Protein AF-A0A270B5A8-F1 (afdb_monomer)

pLDDT: mean 77.0, std 19.88, range [35.88, 97.81]

Sequence (190 aa):
MSWAAAWTLLRRFWWIVPIGGLLAWALILRAELRGAEADLLAEQTAHGATVANYRAATATARILDAQNKQLTEQVQAAETRRISDAFDARIADARARAAAVSVRAEAAAADPGSRRGAAVPGLPDPARGVDGAACEAGFPSRDALGTGDALIATEQAIQLDELINWVAAQQRIWAATQQSPQQKEPNGDE

Solvent-accessible surface area (backbone atoms only — not comparable to full-atom values): 11345 Å² total; per-residue (Å²): 133,61,72,69,62,57,51,54,50,48,72,71,49,59,66,52,57,61,54,53,52,52,52,52,50,53,51,50,53,51,51,51,51,53,49,54,52,50,52,51,51,51,50,52,50,53,51,51,52,51,55,51,51,52,52,52,50,52,54,51,50,53,54,51,50,54,51,54,49,53,52,49,52,51,52,53,55,50,51,51,49,53,51,52,54,52,49,53,52,51,52,52,52,53,51,52,53,52,52,57,51,51,54,52,51,51,55,57,67,73,50,87,75,75,78,78,70,78,86,71,91,86,72,84,81,78,79,81,66,96,76,82,81,82,87,85,72,95,64,78,55,82,86,73,43,54,76,64,54,51,48,51,52,49,53,52,51,51,52,51,53,50,51,52,53,49,54,55,49,52,51,52,53,52,54,57,62,64,51,67,73,69,80,65,68,73,78,86,83,128

Secondary structure (DSSP, 8-state):
--HHHHHHHHHHHTTHHHHHHHHHHHHHHHHHHHHHHHHHHHHHHHHHHHHHHHHHHHHHHHHHHHHHHHHHHHHHHHHHHHHHHHHHHHHHHHHHHHHHHHHHHHHHHH-TT-------TT-------TT-----SSPPPTTTS-HHHHHHHHHHHHHHHHHHHHHHHHHHHHHHHHHTTTTT------

Structure (mmCIF, N/CA/C/O backbone):
data_AF-A0A270B5A8-F1
#
_entry.id   AF-A0A270B5A8-F1
#
loop_
_atom_site.group_PDB
_atom_site.id
_atom_site.type_symbol
_atom_site.label_atom_id
_atom_site.label_alt_id
_atom_site.label_comp_id
_atom_site.label_asym_id
_atom_site.label_entity_id
_atom_site.label_seq_id
_atom_site.pdbx_PDB_ins_code
_atom_site.Cartn_x
_atom_site.Cartn_y
_atom_site.Cartn_z
_atom_site.occupancy
_atom_site.B_iso_or_equiv
_atom_site.auth_seq_id
_atom_site.auth_comp_id
_atom_site.auth_asym_id
_atom_site.auth_atom_id
_atom_site.pdbx_PDB_model_num
ATOM 1 N N . MET A 1 1 ? 43.685 -13.115 -77.757 1.00 61.53 1 MET A N 1
ATOM 2 C CA . MET A 1 1 ? 44.140 -11.887 -77.065 1.00 61.53 1 MET A CA 1
ATOM 3 C C . MET A 1 1 ? 45.565 -12.123 -76.604 1.00 61.53 1 MET A C 1
ATOM 5 O O . MET A 1 1 ? 45.811 -13.149 -75.984 1.00 61.53 1 MET A O 1
ATOM 9 N N . SER A 1 2 ? 46.512 -11.264 -76.986 1.00 81.31 2 SER A N 1
ATOM 10 C CA . SER A 1 2 ? 47.919 -11.451 -76.622 1.00 81.31 2 SER A CA 1
ATOM 11 C C . SER A 1 2 ? 48.111 -11.220 -75.122 1.00 81.31 2 SER A C 1
ATOM 13 O O . SER A 1 2 ? 47.511 -10.319 -74.536 1.00 81.31 2 SER A O 1
ATOM 15 N N . TRP A 1 3 ? 48.970 -12.026 -74.502 1.00 77.31 3 TRP A N 1
ATOM 16 C CA . TRP A 1 3 ? 49.334 -11.936 -73.083 1.00 77.31 3 TRP A CA 1
ATOM 17 C C . TRP A 1 3 ? 49.750 -10.510 -72.662 1.00 77.31 3 TRP A C 1
ATOM 19 O O . TRP A 1 3 ? 49.462 -10.058 -71.556 1.00 77.31 3 TRP A O 1
ATOM 29 N N . ALA A 1 4 ? 50.350 -9.755 -73.588 1.00 80.81 4 ALA A N 1
ATOM 30 C CA . ALA A 1 4 ? 50.734 -8.360 -73.395 1.00 80.81 4 ALA A CA 1
ATOM 31 C C . ALA A 1 4 ? 49.541 -7.411 -73.150 1.00 80.81 4 ALA A C 1
ATOM 33 O O . ALA A 1 4 ? 49.660 -6.488 -72.348 1.00 80.81 4 ALA A O 1
ATOM 34 N N . ALA A 1 5 ? 48.389 -7.643 -73.791 1.00 79.69 5 ALA A N 1
ATOM 35 C CA . ALA A 1 5 ? 47.189 -6.821 -73.608 1.00 79.69 5 ALA A CA 1
ATOM 36 C C . ALA A 1 5 ? 46.486 -7.093 -72.263 1.00 79.69 5 ALA A C 1
ATOM 38 O O . ALA A 1 5 ? 45.924 -6.183 -71.658 1.00 79.69 5 ALA A O 1
ATOM 39 N N . ALA A 1 6 ? 46.551 -8.330 -71.760 1.00 78.50 6 ALA A N 1
ATOM 40 C CA . ALA A 1 6 ? 46.040 -8.669 -70.430 1.00 78.50 6 ALA A CA 1
ATOM 41 C C . ALA A 1 6 ? 46.888 -8.025 -69.317 1.00 78.50 6 ALA A C 1
ATOM 43 O O . ALA A 1 6 ? 46.353 -7.507 -68.338 1.00 78.50 6 ALA A O 1
ATOM 44 N N . TRP A 1 7 ? 48.211 -7.989 -69.497 1.00 83.81 7 TRP A N 1
ATOM 45 C CA . TRP A 1 7 ? 49.142 -7.402 -68.532 1.00 83.81 7 TRP A CA 1
ATOM 46 C C . TRP A 1 7 ? 49.001 -5.878 -68.395 1.00 83.81 7 TRP A C 1
ATOM 48 O O . TRP A 1 7 ? 49.033 -5.341 -67.285 1.00 83.81 7 TRP A O 1
ATOM 58 N N . THR A 1 8 ? 48.802 -5.161 -69.504 1.00 85.00 8 THR A N 1
ATOM 59 C CA . THR A 1 8 ? 48.595 -3.704 -69.477 1.00 85.00 8 THR A CA 1
ATOM 60 C C . THR A 1 8 ? 47.276 -3.324 -68.814 1.00 85.00 8 THR A C 1
ATOM 62 O O . THR A 1 8 ? 47.249 -2.367 -68.040 1.00 85.00 8 THR A O 1
ATOM 65 N N . LEU A 1 9 ? 46.206 -4.093 -69.039 1.00 81.31 9 LEU A N 1
ATOM 66 C CA . LEU A 1 9 ? 44.928 -3.911 -68.348 1.00 81.31 9 LEU A CA 1
ATOM 67 C C . LEU A 1 9 ? 45.051 -4.185 -66.843 1.00 81.31 9 LEU A C 1
ATOM 69 O O . LEU A 1 9 ? 44.602 -3.369 -66.039 1.00 81.31 9 LEU A O 1
ATOM 73 N N . LEU A 1 10 ? 45.736 -5.262 -66.450 1.00 83.19 10 LEU A N 1
ATOM 74 C CA . LEU A 1 10 ? 45.962 -5.587 -65.039 1.00 83.19 10 LEU A CA 1
ATOM 75 C C . LEU A 1 10 ? 46.724 -4.465 -64.313 1.00 83.19 10 LEU A C 1
ATOM 77 O O . LEU A 1 10 ? 46.303 -4.002 -63.255 1.00 83.19 10 LEU A O 1
ATOM 81 N N . ARG A 1 11 ? 47.796 -3.942 -64.921 1.00 85.56 11 ARG A N 1
ATOM 82 C CA . ARG A 1 11 ? 48.574 -2.823 -64.365 1.00 85.56 11 ARG A CA 1
ATOM 83 C C . ARG A 1 11 ? 47.821 -1.488 -64.404 1.00 85.56 11 ARG A C 1
ATOM 85 O O . ARG A 1 11 ? 48.111 -0.602 -63.608 1.00 85.56 11 ARG A O 1
ATOM 92 N N . ARG A 1 12 ? 46.860 -1.311 -65.314 1.00 86.25 12 ARG A N 1
ATOM 93 C CA . ARG A 1 12 ? 46.023 -0.101 -65.391 1.00 86.25 12 ARG A CA 1
ATOM 94 C C . ARG A 1 12 ? 44.945 -0.073 -64.308 1.00 86.25 12 ARG A C 1
ATOM 96 O O . ARG A 1 12 ? 44.593 1.019 -63.871 1.00 86.25 12 ARG A O 1
ATOM 103 N N . PHE A 1 13 ? 44.458 -1.236 -63.872 1.00 87.75 13 PHE A N 1
ATOM 104 C CA . PHE A 1 13 ? 43.319 -1.364 -62.954 1.00 87.75 13 PHE A CA 1
ATOM 105 C C . PHE A 1 13 ? 43.653 -1.950 -61.576 1.00 87.75 13 PHE A C 1
ATOM 107 O O . PHE A 1 13 ? 42.753 -2.112 -60.759 1.00 87.75 13 PHE A O 1
ATOM 114 N N . TRP A 1 14 ? 44.927 -2.205 -61.263 1.00 87.94 14 TRP A N 1
ATOM 115 C CA . TRP A 1 14 ? 45.334 -2.733 -59.951 1.00 87.94 14 TRP A CA 1
ATOM 116 C C . TRP A 1 14 ? 44.864 -1.879 -58.752 1.00 87.94 14 TRP A C 1
ATOM 118 O O . TRP A 1 14 ? 44.631 -2.414 -57.673 1.00 87.94 14 TRP A O 1
ATOM 128 N N . TRP A 1 15 ? 44.657 -0.570 -58.948 1.00 89.88 15 TRP A N 1
ATOM 129 C CA . TRP A 1 15 ? 44.155 0.369 -57.935 1.00 89.88 15 TRP A CA 1
ATOM 130 C C . TRP A 1 15 ? 42.660 0.203 -57.607 1.00 89.88 15 TRP A C 1
ATOM 132 O O . TRP A 1 15 ? 42.211 0.701 -56.578 1.00 89.88 15 TRP A O 1
ATOM 142 N N . ILE A 1 16 ? 41.879 -0.506 -58.432 1.00 91.69 16 ILE A N 1
ATOM 143 C CA . ILE A 1 16 ? 40.455 -0.761 -58.155 1.00 91.69 16 ILE A CA 1
ATOM 144 C C . ILE A 1 16 ? 40.295 -1.643 -56.915 1.00 91.69 16 ILE A C 1
ATOM 146 O O . ILE A 1 16 ? 39.371 -1.438 -56.136 1.00 91.69 16 ILE A O 1
ATOM 150 N N . VAL A 1 17 ? 41.211 -2.591 -56.701 1.00 90.19 17 VAL A N 1
ATOM 151 C CA . VAL A 1 17 ? 41.160 -3.525 -55.568 1.00 90.19 17 VAL A CA 1
ATOM 152 C C . VAL A 1 17 ? 41.203 -2.799 -54.213 1.00 90.19 17 VAL A C 1
ATOM 154 O O . VAL A 1 17 ? 40.275 -2.996 -53.427 1.00 90.19 17 VAL A O 1
ATOM 157 N N . PRO A 1 18 ? 42.188 -1.923 -53.916 1.00 93.50 18 PRO A N 1
ATOM 158 C CA . PRO A 1 18 ? 42.204 -1.206 -52.641 1.00 93.50 18 PRO A CA 1
ATOM 159 C C . PRO A 1 18 ? 41.030 -0.229 -52.491 1.00 93.50 18 PRO A C 1
ATOM 161 O O . PRO A 1 18 ? 40.482 -0.118 -51.398 1.00 93.50 18 PRO A O 1
ATOM 164 N N . ILE A 1 19 ? 40.585 0.435 -53.567 1.00 93.88 19 ILE A N 1
ATOM 165 C CA . ILE A 1 19 ? 39.426 1.342 -53.492 1.00 93.88 19 ILE A CA 1
ATOM 166 C C . ILE A 1 19 ? 38.130 0.570 -53.220 1.00 93.88 19 ILE A C 1
ATOM 168 O O . ILE A 1 19 ? 37.341 0.979 -52.370 1.00 93.88 19 ILE A O 1
ATOM 172 N N . GLY A 1 20 ? 37.922 -0.565 -53.889 1.00 95.19 20 GLY A N 1
ATOM 173 C CA . GLY A 1 20 ? 36.786 -1.447 -53.632 1.00 95.19 20 GLY A CA 1
ATOM 174 C C . GLY A 1 20 ? 36.782 -1.972 -52.196 1.00 95.19 20 GLY A C 1
ATOM 175 O O . GLY A 1 20 ? 35.741 -1.952 -51.545 1.00 95.19 20 GLY A O 1
ATOM 176 N N . GLY A 1 21 ? 37.953 -2.354 -51.673 1.00 95.56 21 GLY A N 1
ATOM 177 C CA . GLY A 1 21 ? 38.117 -2.761 -50.277 1.00 95.56 21 GLY A CA 1
ATOM 178 C C . GLY A 1 21 ? 37.747 -1.656 -49.282 1.00 95.56 21 GLY A C 1
ATOM 179 O O . GLY A 1 21 ? 36.997 -1.911 -48.343 1.00 95.56 21 GLY A O 1
ATOM 180 N N . LEU A 1 22 ? 38.198 -0.418 -49.514 1.00 96.06 22 LEU A N 1
ATOM 181 C CA . LEU A 1 22 ? 37.855 0.730 -48.664 1.00 96.06 22 LEU A CA 1
ATOM 182 C C . LEU A 1 22 ? 36.360 1.063 -48.700 1.00 96.06 22 LEU A C 1
ATOM 184 O O . LEU A 1 22 ? 35.780 1.372 -47.662 1.00 96.06 22 LEU A O 1
ATOM 188 N N . LEU A 1 23 ? 35.721 0.982 -49.870 1.00 96.69 23 LEU A N 1
ATOM 189 C CA . LEU A 1 23 ? 34.279 1.201 -49.988 1.00 96.69 23 LEU A CA 1
ATOM 190 C C . LEU A 1 23 ? 33.481 0.112 -49.268 1.00 96.69 23 LEU A C 1
ATOM 192 O O . LEU A 1 23 ? 32.547 0.432 -48.536 1.00 96.69 23 LEU A O 1
ATOM 196 N N . ALA A 1 24 ? 33.865 -1.157 -49.429 1.00 96.19 24 ALA A N 1
ATOM 197 C CA . ALA A 1 24 ? 33.243 -2.264 -48.709 1.00 96.19 24 ALA A CA 1
ATOM 198 C C . ALA A 1 24 ? 33.395 -2.090 -47.190 1.00 96.19 24 ALA A C 1
ATOM 200 O O . ALA A 1 24 ? 32.411 -2.187 -46.461 1.00 96.19 24 ALA A O 1
ATOM 201 N N . TRP A 1 25 ? 34.597 -1.737 -46.726 1.00 95.88 25 TRP A N 1
ATOM 202 C CA . TRP A 1 25 ? 34.858 -1.436 -45.319 1.00 95.88 25 TRP A CA 1
ATOM 203 C C . TRP A 1 25 ? 33.989 -0.284 -44.804 1.00 95.88 25 TRP A C 1
ATOM 205 O O . TRP A 1 25 ? 33.355 -0.403 -43.759 1.00 95.88 25 TRP A O 1
ATOM 215 N N . ALA A 1 26 ? 33.914 0.829 -45.538 1.00 95.81 26 ALA A N 1
ATOM 216 C CA . ALA A 1 26 ? 33.113 1.986 -45.143 1.00 95.81 26 ALA A CA 1
ATOM 217 C C . ALA A 1 26 ? 31.613 1.654 -45.046 1.00 95.81 26 ALA A C 1
ATOM 219 O O . ALA A 1 26 ? 30.918 2.181 -44.176 1.00 95.81 26 ALA A O 1
ATOM 220 N N . LEU A 1 27 ? 31.109 0.771 -45.914 1.00 95.62 27 LEU A N 1
ATOM 221 C CA . LEU A 1 27 ? 29.726 0.296 -45.855 1.00 95.62 27 LEU A CA 1
ATOM 222 C C . LEU A 1 27 ? 29.473 -0.600 -44.640 1.00 95.62 27 LEU A C 1
ATOM 224 O O . LEU A 1 27 ? 28.442 -0.426 -43.992 1.00 95.62 27 LEU A O 1
ATOM 228 N N . ILE A 1 28 ? 30.408 -1.497 -44.307 1.00 95.75 28 ILE A N 1
ATOM 229 C CA . ILE A 1 28 ? 30.336 -2.331 -43.096 1.00 95.75 28 ILE A CA 1
ATOM 230 C C . ILE A 1 28 ? 30.297 -1.435 -41.855 1.00 95.75 28 ILE A C 1
ATOM 232 O O . ILE A 1 28 ? 29.357 -1.522 -41.071 1.00 95.75 28 ILE A O 1
ATOM 236 N N . LEU A 1 29 ? 31.229 -0.484 -41.744 1.00 95.12 29 LEU A N 1
ATOM 237 C CA . LEU A 1 29 ? 31.303 0.427 -40.600 1.00 95.12 29 LEU A CA 1
ATOM 238 C C . LEU A 1 29 ? 30.025 1.268 -40.446 1.00 95.12 29 LEU A C 1
ATOM 240 O O . LEU A 1 29 ? 29.543 1.513 -39.344 1.00 95.12 29 LEU A O 1
ATOM 244 N N . ARG A 1 30 ? 29.436 1.703 -41.566 1.00 95.06 30 ARG A N 1
ATOM 245 C CA . ARG A 1 30 ? 28.170 2.445 -41.560 1.00 95.06 30 ARG A CA 1
ATOM 246 C C . ARG A 1 30 ? 26.984 1.572 -41.145 1.00 95.06 30 ARG A C 1
ATOM 248 O O . ARG A 1 30 ? 26.052 2.091 -40.534 1.00 95.06 30 ARG A O 1
ATOM 255 N N . ALA A 1 31 ? 26.986 0.291 -41.504 1.00 93.88 31 ALA A N 1
ATOM 256 C CA . ALA A 1 31 ? 25.963 -0.651 -41.067 1.00 93.88 31 ALA A CA 1
ATOM 257 C C . ALA A 1 31 ? 26.071 -0.920 -39.559 1.00 93.88 31 ALA A C 1
ATOM 259 O O . ALA A 1 31 ? 25.056 -0.862 -38.871 1.00 93.88 31 ALA A O 1
ATOM 260 N N . GLU A 1 32 ? 27.288 -1.108 -39.044 1.00 95.75 32 GLU A N 1
ATOM 261 C CA . GLU A 1 32 ? 27.555 -1.280 -37.610 1.00 95.75 32 GLU A CA 1
ATOM 262 C C . GLU A 1 32 ? 27.131 -0.052 -36.797 1.00 95.75 32 GLU A C 1
ATOM 264 O O . GLU A 1 32 ? 26.422 -0.192 -35.803 1.00 95.75 32 GLU A O 1
ATOM 269 N N . LEU A 1 33 ? 27.474 1.159 -37.256 1.00 95.38 33 LEU A N 1
ATOM 270 C CA . LEU A 1 33 ? 27.054 2.402 -36.599 1.00 95.38 33 LEU A CA 1
ATOM 271 C C . LEU A 1 33 ? 25.529 2.549 -36.551 1.00 95.38 33 LEU A C 1
ATOM 273 O O . LEU A 1 33 ? 24.981 2.898 -35.512 1.00 95.38 33 LEU A O 1
ATOM 277 N N . ARG A 1 34 ? 24.831 2.237 -37.651 1.00 94.12 34 ARG A N 1
ATOM 278 C CA . ARG A 1 34 ? 23.359 2.259 -37.679 1.00 94.12 34 ARG A CA 1
ATOM 279 C C . ARG A 1 34 ? 22.743 1.221 -36.745 1.00 94.12 34 ARG A C 1
ATOM 281 O O . ARG A 1 34 ? 21.704 1.504 -36.159 1.00 94.12 34 ARG A O 1
ATOM 288 N N . GLY A 1 35 ? 23.360 0.044 -36.626 1.00 95.12 35 GLY A N 1
ATOM 289 C CA . GLY A 1 35 ? 22.951 -0.978 -35.663 1.00 95.12 35 GLY A CA 1
ATOM 290 C C . GLY A 1 35 ? 23.071 -0.465 -34.230 1.00 95.12 35 GLY A C 1
ATOM 291 O O . GLY A 1 35 ? 22.089 -0.464 -33.499 1.00 95.12 35 GLY A O 1
ATOM 292 N N . ALA A 1 36 ? 24.230 0.095 -33.877 1.00 95.12 36 ALA A N 1
ATOM 293 C CA . ALA A 1 36 ? 24.470 0.653 -32.548 1.00 95.12 36 ALA A CA 1
ATOM 294 C C . ALA A 1 36 ? 23.528 1.824 -32.202 1.00 95.12 36 ALA A C 1
ATOM 296 O O . ALA A 1 36 ? 23.049 1.921 -31.074 1.00 95.12 36 ALA A O 1
ATOM 297 N N . GLU A 1 37 ? 23.234 2.709 -33.161 1.00 96.69 37 GLU A N 1
ATOM 298 C CA . GLU A 1 37 ? 22.256 3.791 -32.978 1.00 96.69 37 GLU A CA 1
ATOM 299 C C . GLU A 1 37 ? 20.838 3.248 -32.756 1.00 96.69 37 GLU A C 1
ATOM 301 O O . GLU A 1 37 ? 20.122 3.741 -31.882 1.00 96.69 37 GLU A O 1
ATOM 306 N N . ALA A 1 38 ? 20.434 2.228 -33.519 1.00 96.19 38 ALA A N 1
ATOM 307 C CA . ALA 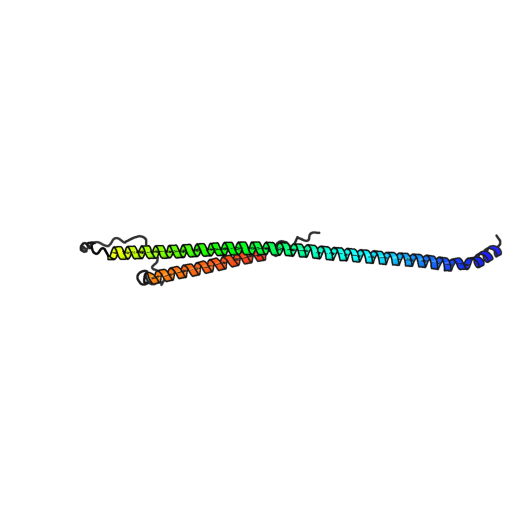A 1 38 ? 19.131 1.591 -33.364 1.00 96.19 38 ALA A CA 1
ATOM 308 C C . ALA A 1 38 ? 18.993 0.904 -31.997 1.00 96.19 38 ALA A C 1
ATOM 310 O O . ALA A 1 38 ? 17.975 1.092 -31.332 1.00 96.19 38 ALA A O 1
ATOM 311 N N . ASP A 1 39 ? 20.027 0.187 -31.551 1.00 95.88 39 ASP A N 1
ATOM 312 C CA . ASP A 1 39 ? 20.056 -0.479 -30.246 1.00 95.88 39 ASP A CA 1
ATOM 313 C C . ASP A 1 39 ? 19.986 0.535 -29.096 1.00 95.88 39 ASP A C 1
ATOM 315 O O . ASP A 1 39 ? 19.231 0.356 -28.141 1.00 95.88 39 ASP A O 1
ATOM 319 N N . LEU A 1 40 ? 20.709 1.654 -29.209 1.00 96.69 40 LEU A N 1
ATOM 320 C CA . LEU A 1 40 ? 20.683 2.718 -28.206 1.00 96.69 40 LEU A CA 1
ATOM 321 C C . LEU A 1 40 ? 19.308 3.394 -28.116 1.00 96.69 40 LEU A C 1
ATOM 323 O O . LEU A 1 40 ? 18.839 3.685 -27.015 1.00 96.69 40 LEU A O 1
ATOM 327 N N . LEU A 1 41 ? 18.638 3.626 -29.248 1.00 97.19 41 LEU A N 1
ATOM 328 C CA . LEU A 1 41 ? 17.268 4.145 -29.252 1.00 97.19 41 LEU A CA 1
ATOM 329 C C . LEU A 1 41 ? 16.280 3.128 -28.671 1.00 97.19 41 LEU A C 1
ATOM 331 O O . LEU A 1 41 ? 15.418 3.509 -27.878 1.00 97.19 41 LEU A O 1
ATOM 335 N N . ALA A 1 42 ? 16.418 1.846 -29.015 1.00 96.75 42 ALA A N 1
ATOM 336 C CA . ALA A 1 42 ? 15.590 0.782 -28.456 1.00 96.75 42 ALA A CA 1
ATOM 337 C C . ALA A 1 42 ? 15.723 0.732 -26.925 1.00 96.75 42 ALA A C 1
ATOM 339 O O . ALA A 1 42 ? 14.712 0.793 -26.225 1.00 96.75 42 ALA A O 1
ATOM 340 N N . GLU A 1 43 ? 16.948 0.762 -26.400 1.00 96.00 43 GLU A N 1
ATOM 341 C CA . GLU A 1 43 ? 17.208 0.773 -24.959 1.00 96.00 43 GLU A CA 1
ATOM 342 C C . GLU A 1 43 ? 16.625 2.022 -24.278 1.00 96.00 43 GLU A C 1
ATOM 344 O O . GLU A 1 43 ? 15.946 1.924 -23.255 1.00 96.00 43 GLU A O 1
ATOM 349 N N . GLN A 1 44 ? 16.804 3.211 -24.864 1.00 97.50 44 GLN A N 1
ATOM 350 C CA . GLN A 1 44 ? 16.231 4.446 -24.315 1.00 97.50 44 GLN A CA 1
ATOM 351 C C . GLN A 1 44 ? 14.701 4.409 -24.270 1.00 97.50 44 GLN A C 1
ATOM 353 O O . GLN A 1 44 ? 14.099 4.856 -23.289 1.00 97.50 44 GLN A O 1
ATOM 358 N N . THR A 1 45 ? 14.058 3.866 -25.307 1.00 97.00 45 THR A N 1
ATOM 359 C CA . THR A 1 45 ? 12.595 3.726 -25.334 1.00 97.00 45 THR A CA 1
ATOM 360 C C . THR A 1 45 ? 12.102 2.701 -24.315 1.00 97.00 45 THR A C 1
ATOM 362 O O . THR A 1 45 ? 11.144 2.988 -23.593 1.00 97.00 45 THR A O 1
ATOM 365 N N . ALA A 1 46 ? 12.783 1.559 -24.177 1.00 96.00 46 ALA A N 1
ATOM 366 C CA . ALA A 1 46 ? 12.472 0.543 -23.174 1.00 96.00 46 ALA A CA 1
ATOM 367 C C . ALA A 1 46 ? 12.641 1.087 -21.746 1.00 96.00 46 ALA A C 1
ATOM 369 O O . ALA A 1 46 ? 11.767 0.902 -20.889 1.00 96.00 46 ALA A O 1
ATOM 370 N N . HIS A 1 47 ? 13.715 1.839 -21.496 1.00 96.31 47 HIS A N 1
ATOM 371 C CA . HIS A 1 47 ? 13.948 2.490 -20.212 1.00 96.31 47 HIS A CA 1
ATOM 372 C C . HIS A 1 47 ? 12.875 3.546 -19.914 1.00 96.31 47 HIS A C 1
ATOM 374 O O . HIS A 1 47 ? 12.310 3.575 -18.818 1.00 96.31 47 HIS A O 1
ATOM 380 N N . GLY A 1 48 ? 12.526 4.374 -20.904 1.00 97.19 48 GLY A N 1
ATOM 381 C CA . GLY A 1 48 ? 11.452 5.361 -20.791 1.00 97.19 48 GLY A CA 1
ATOM 382 C C . GLY A 1 48 ? 10.100 4.725 -20.454 1.00 97.19 48 GLY A C 1
ATOM 383 O O . GLY A 1 48 ? 9.413 5.191 -19.541 1.00 97.19 48 GLY A O 1
ATOM 384 N N . ALA A 1 49 ? 9.750 3.626 -21.126 1.00 96.94 49 ALA A N 1
ATOM 385 C CA . ALA A 1 49 ? 8.538 2.858 -20.847 1.00 96.94 49 ALA A CA 1
ATOM 386 C C . ALA A 1 49 ? 8.549 2.271 -19.427 1.00 96.94 49 ALA A C 1
ATOM 388 O O . ALA A 1 49 ? 7.564 2.389 -18.700 1.00 96.94 49 ALA A O 1
ATOM 389 N N . THR A 1 50 ? 9.683 1.721 -18.990 1.00 96.06 50 THR A N 1
ATOM 390 C CA . THR A 1 50 ? 9.848 1.172 -17.635 1.00 96.06 50 THR A CA 1
ATOM 391 C C . THR A 1 50 ? 9.642 2.245 -16.566 1.00 96.06 50 THR A C 1
ATOM 393 O O . THR A 1 50 ? 8.878 2.047 -15.620 1.00 96.06 50 THR A O 1
ATOM 396 N N . VAL A 1 51 ? 10.256 3.421 -16.732 1.00 97.81 51 VAL A N 1
ATOM 397 C CA . VAL A 1 51 ? 10.088 4.548 -15.802 1.00 97.81 51 VAL A CA 1
ATOM 398 C C . VAL A 1 51 ? 8.640 5.043 -15.784 1.00 97.81 51 VAL A C 1
ATOM 400 O O . VAL A 1 51 ? 8.106 5.335 -14.711 1.00 97.81 51 VAL A O 1
ATOM 403 N N . ALA A 1 52 ? 7.985 5.132 -16.944 1.00 96.75 52 ALA A N 1
ATOM 404 C CA . ALA A 1 52 ? 6.582 5.530 -17.035 1.00 96.75 52 ALA A CA 1
ATOM 405 C C . ALA A 1 52 ? 5.661 4.531 -16.315 1.00 96.75 52 ALA A C 1
ATOM 407 O O . ALA A 1 52 ? 4.839 4.944 -15.494 1.00 96.75 52 ALA A O 1
ATOM 408 N N . ASN A 1 53 ? 5.862 3.232 -16.544 1.00 95.44 53 ASN A N 1
ATOM 409 C CA . ASN A 1 53 ? 5.116 2.160 -15.888 1.00 95.44 53 ASN A CA 1
ATOM 410 C C . ASN A 1 53 ? 5.315 2.186 -14.371 1.00 95.44 53 ASN A C 1
ATOM 412 O O . ASN A 1 53 ? 4.342 2.144 -13.621 1.00 95.44 53 ASN A O 1
ATOM 416 N N . TYR A 1 54 ? 6.556 2.348 -13.907 1.00 95.88 54 TYR A N 1
ATOM 417 C CA . TYR A 1 54 ? 6.856 2.462 -12.481 1.00 95.88 54 TYR A CA 1
ATOM 418 C C . TYR A 1 54 ? 6.152 3.667 -11.839 1.00 95.88 54 TYR A C 1
ATOM 420 O O . TYR A 1 54 ? 5.558 3.557 -10.762 1.00 95.88 54 TYR A O 1
ATOM 428 N N . ARG A 1 55 ? 6.163 4.827 -12.508 1.00 96.62 55 ARG A N 1
ATOM 429 C CA . ARG A 1 55 ? 5.467 6.033 -12.029 1.00 96.62 55 ARG A CA 1
ATOM 430 C C . ARG A 1 55 ? 3.954 5.831 -11.968 1.00 96.62 55 ARG A C 1
ATOM 432 O O . ARG A 1 55 ? 3.347 6.208 -10.967 1.00 96.62 55 ARG A O 1
ATOM 439 N N . ALA A 1 56 ? 3.361 5.221 -12.993 1.00 95.75 56 ALA A N 1
ATOM 440 C CA . ALA A 1 56 ? 1.933 4.915 -13.032 1.00 95.75 56 ALA A CA 1
ATOM 441 C C . ALA A 1 56 ? 1.530 3.918 -11.930 1.00 95.75 56 ALA A C 1
ATOM 443 O O . ALA A 1 56 ? 0.550 4.146 -11.215 1.00 95.75 56 ALA A O 1
ATOM 444 N N . ALA A 1 57 ? 2.325 2.864 -11.727 1.00 92.25 57 ALA A N 1
ATOM 445 C CA . ALA A 1 57 ? 2.121 1.889 -10.659 1.00 92.25 57 ALA A CA 1
ATOM 446 C C . ALA A 1 57 ? 2.213 2.546 -9.274 1.00 92.25 57 ALA A C 1
ATOM 448 O O . ALA A 1 57 ? 1.332 2.359 -8.437 1.00 92.25 57 ALA A O 1
ATOM 449 N N . THR A 1 58 ? 3.217 3.400 -9.056 1.00 94.69 58 THR A N 1
ATOM 450 C CA . THR A 1 58 ? 3.388 4.129 -7.789 1.00 94.69 58 THR A CA 1
ATOM 451 C C . THR A 1 58 ? 2.230 5.094 -7.526 1.00 94.69 58 THR A C 1
ATOM 453 O O . THR A 1 58 ? 1.745 5.188 -6.399 1.00 94.69 58 THR A O 1
ATOM 456 N N . ALA A 1 59 ? 1.762 5.818 -8.547 1.00 95.25 59 ALA A N 1
ATOM 457 C CA . ALA A 1 59 ? 0.615 6.715 -8.415 1.00 95.25 59 ALA A CA 1
ATOM 458 C C . ALA A 1 59 ? -0.661 5.943 -8.044 1.00 95.25 59 ALA A C 1
ATOM 460 O O . ALA A 1 59 ? -1.381 6.344 -7.131 1.00 95.25 59 ALA A O 1
ATOM 461 N N . THR A 1 60 ? -0.888 4.799 -8.692 1.00 93.50 60 THR A N 1
ATOM 462 C CA . THR A 1 60 ? -2.019 3.910 -8.396 1.00 93.50 60 THR A CA 1
ATOM 463 C C . THR A 1 60 ? -1.937 3.360 -6.973 1.00 93.50 60 THR A C 1
ATOM 465 O O . THR A 1 60 ? -2.921 3.416 -6.237 1.00 93.50 60 THR A O 1
ATOM 468 N N . ALA A 1 61 ? -0.756 2.905 -6.546 1.00 89.31 61 ALA A N 1
ATOM 469 C CA . ALA A 1 61 ? -0.531 2.412 -5.190 1.00 89.31 61 ALA A CA 1
ATOM 470 C C . ALA A 1 61 ? -0.835 3.482 -4.131 1.00 89.31 61 ALA A C 1
ATOM 472 O O . ALA A 1 61 ? -1.503 3.187 -3.147 1.00 89.31 61 ALA A O 1
ATOM 473 N N . ARG A 1 62 ? -0.433 4.741 -4.357 1.00 93.81 62 ARG A N 1
ATOM 474 C CA . ARG A 1 62 ? -0.742 5.856 -3.441 1.00 93.81 62 ARG A CA 1
ATOM 475 C C . ARG A 1 62 ? -2.238 6.143 -3.333 1.00 93.81 62 ARG A C 1
ATOM 477 O O . ARG A 1 62 ? -2.714 6.448 -2.245 1.00 93.81 62 ARG A O 1
ATOM 484 N N . ILE A 1 63 ? -2.973 6.066 -4.444 1.00 94.38 63 ILE A N 1
ATOM 485 C CA . ILE A 1 63 ? -4.431 6.262 -4.442 1.00 94.38 63 ILE A CA 1
ATOM 486 C C . ILE A 1 63 ? -5.108 5.150 -3.636 1.00 94.38 63 ILE A C 1
ATOM 488 O O . ILE A 1 63 ? -5.948 5.441 -2.786 1.00 94.38 63 ILE A O 1
ATOM 492 N N . LEU A 1 64 ? -4.718 3.895 -3.870 1.00 90.81 64 LEU A N 1
ATOM 493 C CA . LEU A 1 64 ? -5.256 2.745 -3.141 1.00 90.81 64 LEU A CA 1
ATOM 494 C C . LEU A 1 64 ? -4.921 2.806 -1.648 1.00 90.81 64 LEU A C 1
ATOM 496 O O . LEU A 1 64 ? -5.792 2.563 -0.819 1.00 90.81 64 LEU A O 1
ATOM 500 N N . ASP A 1 65 ? -3.693 3.184 -1.297 1.00 90.38 65 ASP A N 1
ATOM 501 C CA . ASP A 1 65 ? -3.269 3.328 0.097 1.00 90.38 65 ASP A CA 1
ATOM 502 C C . ASP A 1 65 ? -4.075 4.416 0.825 1.00 90.38 65 ASP A C 1
ATOM 504 O O . ASP A 1 65 ? -4.594 4.194 1.920 1.00 90.38 65 ASP A O 1
ATOM 508 N N . ALA A 1 66 ? -4.296 5.564 0.174 1.00 92.25 66 ALA A N 1
ATOM 509 C CA . ALA A 1 66 ? -5.133 6.630 0.721 1.00 92.25 66 ALA A CA 1
ATOM 510 C C . ALA A 1 66 ? -6.588 6.178 0.949 1.00 92.25 66 ALA A C 1
ATOM 512 O O . ALA A 1 66 ? -7.168 6.489 1.991 1.00 92.25 66 ALA A O 1
ATOM 513 N N . GLN A 1 67 ? -7.172 5.421 0.014 1.00 92.56 67 GLN A N 1
ATOM 514 C CA . GLN A 1 67 ? -8.526 4.870 0.157 1.00 92.56 67 GLN A CA 1
ATOM 515 C C . GLN A 1 67 ? -8.606 3.838 1.289 1.00 92.56 67 GLN A C 1
ATOM 517 O O . GLN A 1 67 ? -9.503 3.907 2.129 1.00 92.56 67 GLN A O 1
ATOM 522 N N . ASN A 1 68 ? -7.644 2.917 1.362 1.00 87.44 68 ASN A N 1
ATOM 523 C CA . ASN A 1 68 ? -7.587 1.899 2.411 1.00 87.44 68 ASN A CA 1
ATOM 524 C C . ASN A 1 68 ? -7.422 2.523 3.798 1.00 87.44 68 ASN A C 1
ATOM 526 O O . ASN A 1 68 ? -8.074 2.093 4.754 1.00 87.44 68 ASN A O 1
ATOM 530 N N . LYS A 1 69 ? -6.602 3.573 3.908 1.00 90.88 69 LYS A N 1
ATOM 531 C CA . LYS A 1 69 ? -6.466 4.353 5.137 1.00 90.88 69 LYS A CA 1
ATOM 532 C C . LYS A 1 69 ? -7.802 4.967 5.557 1.00 90.88 69 LYS A C 1
ATOM 534 O O . LYS A 1 69 ? -8.209 4.782 6.700 1.00 90.88 69 LYS A O 1
ATOM 539 N N . GLN A 1 70 ? -8.514 5.621 4.638 1.00 94.06 70 GLN A N 1
ATOM 540 C CA . GLN A 1 70 ? -9.826 6.214 4.927 1.00 94.06 70 GLN A CA 1
ATOM 541 C C . GLN A 1 70 ? -10.848 5.172 5.395 1.00 94.06 70 GLN A C 1
ATOM 543 O O . GLN A 1 70 ? -11.567 5.410 6.364 1.00 94.06 70 GLN A O 1
ATOM 548 N N . LEU A 1 71 ? -10.908 4.009 4.742 1.00 90.12 71 LEU A N 1
ATOM 549 C CA . LEU A 1 71 ? -11.798 2.921 5.154 1.00 90.12 71 LEU A CA 1
ATOM 550 C C . LEU A 1 71 ? -11.430 2.389 6.543 1.00 90.12 71 LEU A C 1
ATOM 552 O O . LEU A 1 71 ? -12.311 2.178 7.374 1.00 90.12 71 LEU A O 1
ATOM 556 N N . THR A 1 72 ? -10.136 2.228 6.821 1.00 89.62 72 THR A N 1
ATOM 557 C CA . THR A 1 72 ? -9.651 1.772 8.131 1.00 89.62 72 THR A CA 1
ATOM 558 C C . THR A 1 72 ? -10.031 2.759 9.233 1.00 89.62 72 THR A C 1
ATOM 560 O O . THR A 1 72 ? -10.557 2.346 10.265 1.00 89.62 72 THR A O 1
ATOM 563 N N . GLU A 1 73 ? -9.840 4.061 9.005 1.00 92.06 73 GLU A N 1
ATOM 564 C CA . GLU A 1 73 ? -10.238 5.115 9.946 1.00 92.06 73 GLU A CA 1
ATOM 565 C C . GLU A 1 73 ? -11.754 5.110 10.193 1.00 92.06 73 GLU A C 1
ATOM 567 O O . GLU A 1 73 ? -12.194 5.213 11.339 1.00 92.06 73 GLU A O 1
A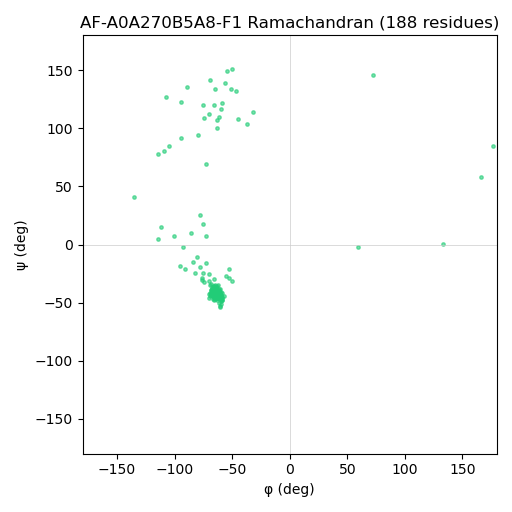TOM 572 N N . GLN A 1 74 ? -12.568 4.926 9.147 1.00 93.69 74 GLN A N 1
ATOM 573 C CA . GLN A 1 74 ? -14.026 4.828 9.284 1.00 93.69 74 GLN A CA 1
ATOM 574 C C . GLN A 1 74 ? -14.449 3.614 10.116 1.00 93.69 74 GLN A C 1
ATOM 576 O O . GLN A 1 74 ? -15.286 3.753 11.010 1.00 93.69 74 GLN A O 1
ATOM 581 N N . VAL A 1 75 ? -13.856 2.443 9.864 1.00 91.38 75 VAL A N 1
ATOM 582 C CA . VAL A 1 75 ? -14.132 1.212 10.622 1.00 91.38 75 VAL A CA 1
ATOM 583 C C . VAL A 1 75 ? -13.720 1.373 12.085 1.00 91.38 75 VAL A C 1
ATOM 585 O O . VAL A 1 75 ? -14.511 1.072 12.978 1.00 91.38 75 VAL A O 1
ATOM 588 N N . GLN A 1 76 ? -12.527 1.913 12.347 1.00 87.19 76 GLN A N 1
ATOM 589 C CA . GLN A 1 76 ? -12.061 2.182 13.710 1.00 87.19 76 GLN A CA 1
ATOM 590 C C . GLN A 1 76 ? -12.976 3.169 14.442 1.00 87.19 76 GLN A C 1
ATOM 592 O O . GLN A 1 76 ? -13.331 2.942 15.600 1.00 87.19 76 GLN A O 1
ATOM 597 N N . ALA A 1 77 ? -13.395 4.247 13.776 1.00 93.38 77 ALA A N 1
ATOM 598 C CA . ALA A 1 77 ? -14.275 5.252 14.363 1.00 93.38 77 ALA A CA 1
ATOM 599 C C . ALA A 1 77 ? -15.695 4.726 14.619 1.00 93.38 77 ALA A C 1
ATOM 601 O O . ALA A 1 77 ? -16.344 5.161 15.572 1.00 93.38 77 ALA A O 1
ATOM 602 N N . ALA A 1 78 ? -16.202 3.832 13.767 1.00 93.25 78 ALA A N 1
ATOM 603 C CA . ALA A 1 78 ? -17.497 3.186 13.958 1.00 93.25 78 ALA A CA 1
ATOM 604 C C . ALA A 1 78 ? -17.458 2.201 15.134 1.00 93.25 78 ALA A C 1
ATOM 606 O O . ALA A 1 78 ? -18.327 2.255 16.001 1.00 93.25 78 ALA A O 1
ATOM 607 N N . GLU A 1 79 ? -16.424 1.359 15.209 1.00 89.12 79 GLU A N 1
ATOM 608 C CA . GLU A 1 79 ? -16.288 0.380 16.291 1.00 89.12 79 GLU A CA 1
ATOM 609 C C . GLU A 1 79 ? -16.023 1.061 17.639 1.00 89.12 79 GLU A C 1
ATOM 611 O O . GLU A 1 79 ? -16.623 0.682 18.640 1.00 89.12 79 GLU A O 1
ATOM 616 N N . THR A 1 80 ? -15.214 2.128 17.662 1.00 88.06 80 THR A N 1
ATOM 617 C CA . THR A 1 80 ? -14.994 2.929 18.879 1.00 88.06 80 THR A CA 1
ATOM 618 C C . THR A 1 80 ? -16.304 3.520 19.389 1.00 88.06 80 THR A C 1
ATOM 620 O O . THR A 1 80 ? -16.606 3.382 20.569 1.00 88.06 80 THR A O 1
ATOM 623 N N . ARG A 1 81 ? -17.119 4.117 18.506 1.00 92.88 81 ARG A N 1
ATOM 624 C CA . ARG A 1 81 ? -18.438 4.645 18.888 1.00 92.88 81 ARG A CA 1
ATOM 625 C C . ARG A 1 81 ? -19.364 3.552 19.413 1.00 92.88 81 ARG A C 1
ATOM 627 O O . ARG A 1 81 ? -19.951 3.728 20.469 1.00 92.88 81 ARG A O 1
ATOM 634 N N . ARG A 1 82 ? -19.435 2.403 18.733 1.00 92.62 82 ARG A N 1
ATOM 635 C CA . ARG A 1 82 ? -20.266 1.263 19.155 1.00 92.62 82 ARG A CA 1
ATOM 636 C C . ARG A 1 82 ? -19.925 0.785 20.570 1.00 92.62 82 ARG A C 1
ATOM 638 O O . ARG A 1 82 ? -20.829 0.506 21.350 1.00 92.62 82 ARG A O 1
ATOM 645 N N . ILE A 1 83 ? -18.633 0.678 20.871 1.00 85.75 83 ILE A N 1
ATOM 646 C CA . ILE A 1 83 ? -18.095 0.282 22.181 1.00 85.75 83 ILE A CA 1
ATOM 647 C C . ILE A 1 83 ? -18.431 1.346 23.235 1.00 85.75 83 ILE A C 1
ATOM 649 O O . ILE A 1 83 ? -18.977 1.019 24.285 1.00 85.75 83 ILE A O 1
ATOM 653 N N . SER A 1 84 ? -18.194 2.628 22.941 1.00 87.69 84 SER A N 1
ATOM 654 C CA . SER A 1 84 ? -18.543 3.727 23.852 1.00 87.69 84 SER A CA 1
ATOM 655 C C . SER A 1 84 ? -20.043 3.783 24.164 1.00 87.69 84 SER A C 1
ATOM 657 O O . SER A 1 84 ? -20.417 3.855 25.331 1.00 87.69 84 SER A O 1
ATOM 659 N N . ASP A 1 85 ? -20.904 3.666 23.151 1.00 92.50 85 ASP A N 1
ATOM 660 C CA . ASP A 1 85 ? -22.359 3.686 23.335 1.00 92.50 85 ASP A CA 1
ATOM 661 C C . ASP A 1 85 ? -22.836 2.485 24.176 1.00 92.50 85 ASP A C 1
ATOM 663 O O . ASP A 1 85 ? -23.705 2.619 25.042 1.00 92.50 85 ASP A O 1
ATOM 667 N N . ALA A 1 86 ? -22.254 1.299 23.951 1.00 89.69 86 ALA A N 1
ATOM 668 C CA . ALA A 1 86 ? -22.559 0.097 24.726 1.00 89.69 86 ALA A CA 1
ATOM 669 C C . ALA A 1 86 ? -22.121 0.233 26.193 1.00 89.69 86 ALA A C 1
ATOM 671 O O . ALA A 1 86 ? -22.863 -0.160 27.099 1.00 89.69 86 ALA A O 1
ATOM 672 N N . PHE A 1 87 ? -20.949 0.819 26.432 1.00 87.06 87 PHE A N 1
ATOM 673 C CA . PHE A 1 87 ? -20.453 1.126 27.768 1.00 87.06 87 PHE A CA 1
ATOM 674 C C . PHE A 1 87 ? -21.384 2.081 28.517 1.00 87.06 87 PHE A C 1
ATOM 676 O O . PHE A 1 87 ? -21.839 1.758 29.618 1.00 87.06 87 PHE A O 1
ATOM 683 N N . ASP A 1 88 ? -21.720 3.218 27.904 1.00 89.06 88 ASP A N 1
ATOM 684 C CA . ASP A 1 88 ? -22.583 4.232 28.512 1.00 89.06 88 ASP A CA 1
ATOM 685 C C . ASP A 1 88 ? -23.962 3.651 28.852 1.00 89.06 88 ASP A C 1
ATOM 687 O O . ASP A 1 88 ? -24.482 3.870 29.951 1.00 89.06 88 ASP A O 1
ATOM 691 N N . ALA A 1 89 ? -24.522 2.828 27.958 1.00 91.12 89 ALA A N 1
ATOM 692 C CA . ALA A 1 89 ? -25.778 2.128 28.199 1.00 91.12 89 ALA A CA 1
ATOM 693 C C . ALA A 1 89 ? -25.697 1.182 29.411 1.00 91.12 89 ALA A C 1
ATOM 695 O O . ALA A 1 89 ? -26.597 1.183 30.254 1.00 91.12 89 ALA A O 1
ATOM 696 N N . ARG A 1 90 ? -24.614 0.401 29.541 1.00 83.81 90 ARG A N 1
ATOM 697 C CA . ARG A 1 90 ? -24.419 -0.538 30.663 1.00 83.81 90 ARG A CA 1
ATOM 698 C C . ARG A 1 90 ? -24.223 0.178 31.996 1.00 83.81 90 ARG A C 1
ATOM 700 O O . ARG A 1 90 ? -24.766 -0.272 33.006 1.00 83.81 90 ARG A O 1
ATOM 707 N N . ILE A 1 91 ? -23.488 1.291 32.012 1.00 89.50 91 ILE A N 1
ATOM 708 C CA . ILE A 1 91 ? -23.315 2.115 33.216 1.00 89.50 91 ILE A CA 1
ATOM 709 C C . ILE A 1 91 ? -24.645 2.753 33.628 1.00 89.50 91 ILE A C 1
ATOM 711 O O . ILE A 1 91 ? -25.015 2.691 34.803 1.00 89.50 91 ILE A O 1
ATOM 715 N N . ALA A 1 92 ? -25.397 3.322 32.682 1.00 88.50 92 ALA A N 1
ATOM 716 C CA . ALA A 1 92 ? -26.702 3.918 32.961 1.00 88.50 92 ALA A CA 1
ATOM 717 C C . ALA A 1 92 ? -27.691 2.890 33.537 1.00 88.50 92 ALA A C 1
ATOM 719 O O . ALA A 1 92 ? -28.352 3.155 34.540 1.00 88.50 92 ALA A O 1
ATOM 720 N N . ASP A 1 93 ? -27.740 1.695 32.952 1.00 84.19 93 ASP A N 1
ATOM 721 C CA . ASP A 1 93 ? -28.569 0.577 33.405 1.00 84.19 93 ASP A CA 1
ATOM 722 C C . ASP A 1 93 ? -28.153 0.060 34.800 1.00 84.19 93 ASP A C 1
ATOM 724 O O . ASP A 1 93 ? -29.001 -0.146 35.675 1.00 84.19 93 ASP A O 1
ATOM 728 N N . ALA A 1 94 ? -26.848 -0.066 35.074 1.00 78.25 94 ALA A N 1
ATOM 729 C CA . ALA A 1 94 ? -26.346 -0.422 36.404 1.00 78.25 94 ALA A CA 1
ATOM 730 C C . ALA A 1 94 ? -26.741 0.612 37.473 1.00 78.25 94 ALA A C 1
ATOM 732 O O . ALA A 1 94 ? -27.241 0.243 38.541 1.00 78.25 94 ALA A O 1
ATOM 733 N N . ARG A 1 95 ? -26.595 1.905 37.165 1.00 86.44 95 ARG A N 1
ATOM 734 C CA . ARG A 1 95 ? -27.007 3.004 38.051 1.00 86.44 95 ARG A CA 1
ATOM 735 C C . ARG A 1 95 ? -28.518 3.030 38.270 1.00 86.44 95 ARG A C 1
ATOM 737 O O . ARG A 1 95 ? -28.959 3.193 39.406 1.00 86.44 95 ARG A O 1
ATOM 744 N N . ALA A 1 96 ? -29.314 2.810 37.222 1.00 84.69 96 ALA A N 1
ATOM 745 C CA . ALA A 1 96 ? -30.771 2.741 37.321 1.00 84.69 96 ALA A CA 1
ATOM 746 C C . ALA A 1 96 ? -31.227 1.592 38.235 1.00 84.69 96 ALA A C 1
ATOM 748 O O . ALA A 1 96 ? -32.100 1.783 39.085 1.00 84.69 96 ALA A O 1
ATOM 749 N N . ARG A 1 97 ? -30.597 0.413 38.129 1.00 78.56 97 ARG A N 1
ATOM 750 C CA . ARG A 1 97 ? -30.855 -0.710 39.045 1.00 78.56 97 ARG A CA 1
ATOM 751 C C . ARG A 1 97 ? -30.509 -0.375 40.492 1.00 78.56 97 ARG A C 1
ATOM 753 O O . ARG A 1 97 ? -31.301 -0.690 41.379 1.00 78.56 97 ARG A O 1
ATOM 760 N N . ALA A 1 98 ? -29.364 0.261 40.736 1.00 77.38 98 ALA A N 1
ATOM 761 C CA . ALA A 1 98 ? -28.959 0.655 42.084 1.00 77.38 98 ALA A CA 1
ATOM 762 C C . ALA A 1 98 ? -29.947 1.657 42.706 1.00 77.38 98 ALA A C 1
ATOM 764 O O . ALA A 1 98 ? -30.381 1.460 43.841 1.00 77.38 98 ALA A O 1
ATOM 765 N N . ALA A 1 99 ? -30.386 2.660 41.938 1.00 78.56 99 ALA A N 1
ATOM 766 C CA . ALA A 1 99 ? -31.398 3.624 42.372 1.00 78.56 99 ALA A CA 1
ATOM 767 C C . ALA A 1 99 ? -32.759 2.961 42.664 1.00 78.56 99 ALA A C 1
ATOM 769 O O . ALA A 1 99 ? -33.424 3.282 43.646 1.00 78.56 99 ALA A O 1
ATOM 770 N N . ALA A 1 100 ? -33.179 1.984 41.854 1.00 76.50 100 ALA A N 1
ATOM 771 C CA . ALA A 1 100 ? -34.414 1.244 42.115 1.00 76.50 100 ALA A CA 1
ATOM 772 C C . ALA A 1 100 ? -34.343 0.422 43.418 1.00 76.50 100 ALA A C 1
ATOM 774 O O . ALA A 1 100 ? -35.349 0.278 44.116 1.00 76.50 100 ALA A O 1
ATOM 775 N N . VAL A 1 101 ? -33.167 -0.118 43.756 1.00 78.31 101 VAL A N 1
ATOM 776 C CA . VAL A 1 101 ? -32.944 -0.836 45.020 1.00 78.31 101 VAL A CA 1
ATOM 777 C C . VAL A 1 101 ? -32.960 0.123 46.211 1.00 78.31 101 VAL A C 1
ATOM 779 O O . VAL A 1 101 ? -33.608 -0.195 47.207 1.00 78.31 101 VAL A O 1
ATOM 782 N N . SER A 1 102 ? -32.326 1.298 46.113 1.00 72.56 102 SER A N 1
ATOM 783 C CA . SER A 1 102 ? -32.330 2.281 47.207 1.00 72.56 102 SER A CA 1
ATOM 784 C C . SER A 1 102 ? -33.740 2.792 47.513 1.00 72.56 102 SER A C 1
ATOM 786 O O . SER A 1 102 ? -34.144 2.784 48.671 1.00 72.56 102 SER A O 1
ATOM 788 N N . VAL A 1 103 ? -34.538 3.114 46.487 1.00 72.19 103 VAL A N 1
ATOM 789 C CA . VAL A 1 103 ? -35.933 3.562 46.664 1.00 72.19 103 VAL A CA 1
ATOM 790 C C . VAL A 1 103 ? -36.795 2.483 47.331 1.00 72.19 103 VAL A C 1
ATOM 792 O O . VAL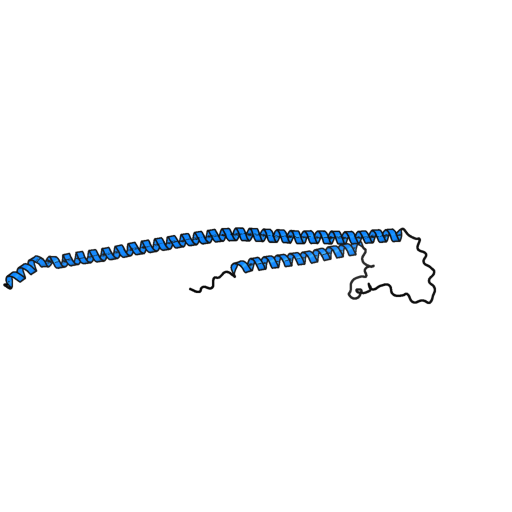 A 1 103 ? -37.600 2.787 48.211 1.00 72.19 103 VAL A O 1
ATOM 795 N N . ARG A 1 104 ? -36.627 1.204 46.963 1.00 68.88 104 ARG A N 1
ATOM 796 C CA . ARG A 1 104 ? -37.345 0.098 47.626 1.00 68.88 104 ARG A CA 1
ATOM 797 C C . ARG A 1 104 ? -36.909 -0.090 49.079 1.00 68.88 104 ARG A C 1
ATOM 799 O O . ARG A 1 104 ? -37.755 -0.395 49.914 1.00 68.88 104 ARG A O 1
ATOM 806 N N . ALA A 1 105 ? -35.622 0.082 49.377 1.00 64.88 105 ALA A N 1
ATOM 807 C CA . ALA A 1 105 ? -35.103 -0.011 50.739 1.00 64.88 105 ALA A CA 1
ATOM 808 C C . ALA A 1 105 ? -35.624 1.134 51.627 1.00 64.88 105 ALA A C 1
ATOM 810 O O . ALA A 1 105 ? -36.046 0.882 52.753 1.00 64.88 105 ALA A O 1
ATOM 811 N N . GLU A 1 106 ? -35.678 2.365 51.110 1.00 64.75 106 GLU A N 1
ATOM 812 C CA . GLU A 1 106 ? -36.268 3.517 51.807 1.00 64.75 106 GLU A CA 1
ATOM 813 C C . GLU A 1 106 ? -37.773 3.339 52.040 1.00 64.75 106 GLU A C 1
ATOM 815 O O . GLU A 1 106 ? -38.252 3.567 53.149 1.00 64.75 106 GLU A O 1
ATOM 820 N N . ALA A 1 107 ? -38.518 2.856 51.039 1.00 59.09 107 ALA A N 1
ATOM 821 C CA . ALA A 1 107 ? -39.944 2.563 51.184 1.00 59.09 107 ALA A CA 1
ATOM 822 C C . ALA A 1 107 ? -40.214 1.459 52.225 1.00 59.09 107 ALA A C 1
ATOM 824 O O . ALA A 1 107 ? -41.159 1.567 53.002 1.00 59.09 107 ALA A O 1
ATOM 825 N N . ALA A 1 108 ? -39.367 0.425 52.285 1.00 57.72 108 ALA A N 1
ATOM 826 C CA . ALA A 1 108 ? -39.452 -0.624 53.301 1.00 57.72 108 ALA A CA 1
ATOM 827 C C . ALA A 1 108 ? -39.073 -0.129 54.710 1.00 57.72 108 ALA A C 1
ATOM 829 O O . ALA A 1 108 ? -39.617 -0.621 55.694 1.00 57.72 108 ALA A O 1
ATOM 830 N N . ALA A 1 109 ? -38.165 0.845 54.825 1.00 58.69 109 ALA A N 1
ATOM 831 C CA . ALA A 1 109 ? -37.815 1.476 56.099 1.00 58.69 109 ALA A CA 1
ATOM 832 C C . ALA A 1 109 ? -38.887 2.472 56.586 1.00 58.69 109 ALA A C 1
ATOM 834 O O . ALA A 1 109 ? -39.052 2.659 57.792 1.00 58.69 109 ALA A O 1
ATOM 835 N N . ALA A 1 110 ? -39.627 3.092 55.661 1.00 58.12 110 ALA A N 1
ATOM 836 C CA . ALA A 1 110 ? -40.713 4.030 55.949 1.00 58.12 110 ALA A CA 1
ATOM 837 C C . ALA A 1 110 ? -42.050 3.353 56.317 1.00 58.12 110 ALA A C 1
ATOM 839 O O . ALA A 1 110 ? -42.947 4.039 56.808 1.00 58.12 110 ALA A O 1
ATOM 840 N N . ASP A 1 111 ? -42.183 2.033 56.134 1.00 47.31 111 ASP A N 1
ATOM 841 C CA . ASP A 1 111 ? -43.319 1.234 56.614 1.00 47.31 111 ASP A CA 1
ATOM 842 C C . ASP A 1 111 ? -42.933 0.383 57.844 1.00 47.31 111 ASP A C 1
ATOM 844 O O . ASP A 1 111 ? -42.618 -0.805 57.726 1.00 47.31 111 ASP A O 1
ATOM 848 N N . PRO A 1 112 ? -42.981 0.942 59.069 1.00 48.75 112 PRO A N 1
ATOM 849 C CA . PRO A 1 112 ? -42.807 0.164 60.294 1.00 48.75 112 PRO A CA 1
ATOM 850 C C . PRO A 1 112 ? -44.027 -0.731 60.622 1.00 48.75 112 PRO A C 1
ATOM 852 O O . PRO A 1 112 ? -44.087 -1.313 61.706 1.00 48.75 112 PRO A O 1
ATOM 855 N N . GLY A 1 113 ? -45.025 -0.839 59.732 1.00 50.72 113 GLY A N 1
ATOM 856 C CA . GLY A 1 113 ? -46.361 -1.368 60.017 1.00 50.72 113 GLY A CA 1
ATOM 857 C C . GLY A 1 113 ? -46.596 -2.861 59.768 1.00 50.72 113 GLY A C 1
ATOM 858 O O . GLY A 1 113 ? -47.685 -3.358 60.071 1.00 50.72 113 GLY A O 1
ATOM 859 N N . SER A 1 114 ? -45.624 -3.626 59.269 1.00 40.69 114 SER A N 1
ATOM 860 C CA . SER A 1 114 ? -45.815 -5.069 59.069 1.00 40.69 114 SER A CA 1
ATOM 861 C C . SER A 1 114 ? -45.649 -5.838 60.385 1.00 40.69 114 SER A C 1
ATOM 863 O O . SER A 1 114 ? -44.544 -6.250 60.749 1.00 40.69 114 SER A O 1
ATOM 865 N N . ARG A 1 115 ? -46.775 -6.080 61.075 1.00 44.25 115 ARG A N 1
ATOM 866 C CA . ARG A 1 115 ? -46.927 -7.060 62.167 1.00 44.25 115 ARG A CA 1
ATOM 867 C C . ARG A 1 115 ? -46.100 -8.320 61.884 1.00 44.25 115 ARG A C 1
ATOM 869 O O . ARG A 1 115 ? -46.531 -9.195 61.135 1.00 44.25 115 ARG A O 1
ATOM 876 N N . ARG A 1 116 ? -44.958 -8.473 62.563 1.00 44.72 116 ARG A N 1
ATOM 877 C CA . ARG A 1 116 ? -44.420 -9.805 62.848 1.00 44.72 116 ARG A CA 1
ATOM 878 C C . ARG A 1 116 ? -45.442 -10.489 63.745 1.00 44.72 116 ARG A C 1
ATOM 880 O O . ARG A 1 116 ? -45.519 -10.201 64.937 1.00 44.72 116 ARG A O 1
ATOM 887 N N . GLY A 1 117 ? -46.264 -11.349 63.149 1.00 45.78 117 GLY A N 1
ATOM 888 C CA . GLY A 1 117 ? -46.968 -12.374 63.903 1.00 45.78 117 GLY A CA 1
ATOM 889 C C . GLY A 1 117 ? -45.944 -13.123 64.750 1.00 45.78 117 GLY A C 1
ATOM 890 O O . GLY A 1 117 ? -44.850 -13.427 64.273 1.00 45.78 117 GLY A O 1
ATOM 891 N N . ALA A 1 118 ? -46.272 -13.325 66.023 1.00 41.31 118 ALA A N 1
ATOM 892 C CA . ALA A 1 118 ? -45.440 -14.054 66.965 1.00 41.31 118 ALA A CA 1
ATOM 893 C C . ALA A 1 118 ? -44.945 -15.366 66.336 1.00 41.31 118 ALA A C 1
ATOM 895 O O . ALA A 1 118 ? -45.734 -16.110 65.750 1.00 41.31 118 ALA A O 1
ATOM 896 N N . ALA A 1 119 ? -43.644 -15.637 66.451 1.00 47.47 119 ALA A N 1
ATOM 897 C CA . ALA A 1 119 ? -43.072 -16.909 66.039 1.00 47.47 119 ALA A CA 1
ATOM 898 C C . ALA A 1 119 ? -43.715 -18.019 66.880 1.00 47.47 119 ALA A C 1
ATOM 900 O O . ALA A 1 119 ? -43.491 -18.099 68.088 1.00 47.47 119 ALA A O 1
ATOM 901 N N . VAL A 1 120 ? -44.548 -18.844 66.247 1.00 50.59 120 VAL A N 1
ATOM 902 C CA . VAL A 1 120 ? -45.088 -20.055 66.864 1.00 50.59 120 VAL A CA 1
ATOM 903 C C . VAL A 1 120 ? -43.958 -21.090 66.880 1.00 50.59 120 VAL A C 1
ATOM 905 O O . VAL A 1 120 ? -43.444 -21.427 65.810 1.00 50.59 120 VAL A O 1
ATOM 908 N N . PRO A 1 121 ? -43.528 -21.591 68.051 1.00 41.03 121 PRO A N 1
ATOM 909 C CA . PRO A 1 121 ? -42.489 -22.610 68.120 1.00 41.03 121 PRO A CA 1
ATOM 910 C C . PRO A 1 121 ? -43.000 -23.913 67.496 1.00 41.03 121 PRO A C 1
ATOM 912 O O . PRO A 1 121 ? -43.987 -24.471 67.972 1.00 41.03 121 PRO A O 1
ATOM 915 N N . GLY A 1 122 ? -42.333 -24.406 66.447 1.00 47.59 122 GLY A N 1
ATOM 916 C CA . GLY A 1 122 ? -42.533 -25.778 65.963 1.00 47.59 122 GLY A CA 1
ATOM 917 C C . GLY A 1 122 ? -42.716 -25.987 64.460 1.00 47.59 122 GLY A C 1
ATOM 918 O O . GLY A 1 122 ? -42.865 -27.138 64.063 1.00 47.59 122 GLY A O 1
ATOM 919 N N . LEU A 1 123 ? -42.686 -24.950 63.615 1.00 40.75 123 LEU A N 1
ATOM 920 C CA . LEU A 1 123 ? -42.677 -25.146 62.158 1.00 40.75 123 LEU A CA 1
ATOM 921 C C . LEU A 1 123 ? -41.298 -24.814 61.561 1.00 40.75 123 LEU A C 1
ATOM 923 O O . LEU A 1 123 ? -40.794 -23.717 61.809 1.00 40.75 123 LEU A O 1
ATOM 927 N N . PRO A 1 124 ? -40.683 -25.722 60.778 1.00 44.34 124 PRO A N 1
ATOM 928 C CA . PRO A 1 124 ? -39.493 -25.400 60.002 1.00 44.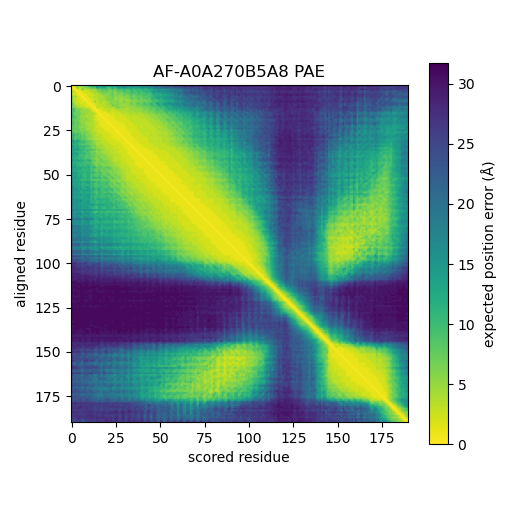34 124 PRO A CA 1
ATOM 929 C C . PRO A 1 124 ? -39.831 -24.363 58.924 1.00 44.34 124 PRO A C 1
ATOM 931 O O . PRO A 1 124 ? -40.840 -24.479 58.228 1.00 44.34 124 PRO A O 1
ATOM 934 N N . ASP A 1 125 ? -38.973 -23.350 58.817 1.00 48.56 125 ASP A N 1
ATOM 935 C CA . ASP A 1 125 ? -39.036 -22.277 57.824 1.00 48.56 125 ASP A CA 1
ATOM 936 C C . ASP A 1 125 ? -38.955 -22.872 56.402 1.00 48.56 125 ASP A C 1
ATOM 938 O O . ASP A 1 125 ? -37.949 -23.514 56.073 1.00 48.56 125 ASP A O 1
ATOM 942 N N . PRO A 1 126 ? -39.992 -22.743 55.552 1.00 43.09 126 PRO A N 1
ATOM 943 C CA . PRO A 1 126 ? -39.894 -23.184 54.173 1.00 43.09 126 PRO A CA 1
ATOM 944 C C . PRO A 1 126 ? -38.940 -22.250 53.423 1.00 43.09 126 PRO A C 1
ATOM 946 O O . PRO A 1 126 ? -39.228 -21.073 53.208 1.00 43.09 126 PRO A O 1
ATOM 949 N N . ALA A 1 127 ? -37.799 -22.820 53.031 1.00 44.44 127 ALA A N 1
ATOM 950 C CA . ALA A 1 127 ? -36.740 -22.213 52.238 1.00 44.44 127 ALA A CA 1
ATOM 951 C C . ALA A 1 127 ? -37.261 -21.173 51.229 1.00 44.44 127 ALA A C 1
ATOM 953 O O . ALA A 1 127 ? -37.951 -21.492 50.256 1.00 44.44 127 ALA A O 1
ATOM 954 N N . ARG A 1 128 ? -36.886 -19.911 51.452 1.00 44.41 128 ARG A N 1
ATOM 955 C CA . ARG A 1 128 ? -37.006 -18.847 50.457 1.00 44.41 128 ARG A CA 1
ATOM 956 C C . ARG A 1 128 ? -36.122 -19.179 49.254 1.00 44.41 128 ARG A C 1
ATOM 958 O O . ARG A 1 128 ? -34.918 -18.997 49.335 1.00 44.41 128 ARG A O 1
ATOM 965 N N . GLY A 1 129 ? -36.761 -19.555 48.148 1.00 35.88 129 GLY A N 1
ATOM 966 C CA . GLY A 1 129 ? -36.430 -19.067 46.806 1.00 35.88 129 GLY A CA 1
ATOM 967 C C . GLY A 1 129 ? -35.137 -19.575 46.158 1.00 35.88 129 GLY A C 1
ATOM 968 O O . GLY A 1 129 ? -34.106 -19.775 46.783 1.00 35.88 129 GLY A O 1
ATOM 969 N N . VAL A 1 130 ? -35.188 -19.732 44.842 1.00 37.44 130 VAL A N 1
ATOM 970 C CA . VAL A 1 130 ? -34.173 -20.364 43.982 1.00 37.44 130 VAL A CA 1
ATOM 971 C C . VAL A 1 130 ? -32.959 -19.448 43.699 1.00 37.44 130 VAL A C 1
ATOM 973 O O . VAL A 1 130 ? -32.259 -19.632 42.713 1.00 37.44 130 VAL A O 1
ATOM 976 N N . ASP A 1 131 ? -32.665 -18.490 44.583 1.00 40.97 131 ASP A N 1
ATOM 977 C CA . ASP A 1 131 ? -31.551 -17.534 44.434 1.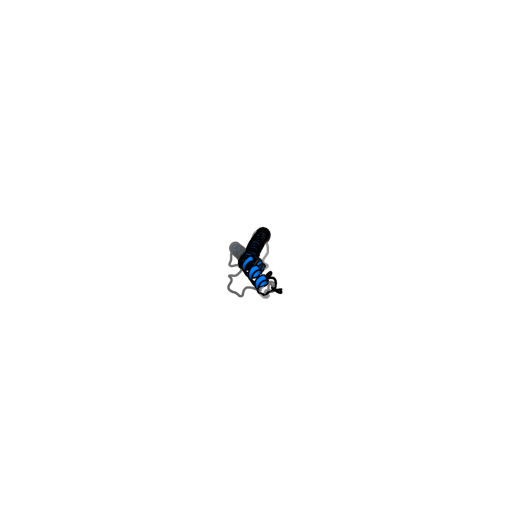00 40.97 131 ASP A CA 1
ATOM 978 C C . ASP A 1 131 ? -30.317 -17.910 45.281 1.00 40.97 131 ASP A C 1
ATOM 980 O O . ASP A 1 131 ? -29.338 -17.170 45.348 1.00 40.97 131 ASP A O 1
ATOM 984 N N . GLY A 1 132 ? -30.329 -19.086 45.917 1.00 36.28 132 GLY A N 1
ATOM 985 C CA . GLY A 1 132 ? -29.233 -19.597 46.752 1.00 36.28 132 GLY A CA 1
ATOM 986 C C . GLY A 1 132 ? -28.010 -20.128 45.992 1.00 36.28 132 GLY A C 1
ATOM 987 O O . GLY A 1 132 ? -27.229 -20.883 46.565 1.00 36.28 132 GLY A O 1
ATOM 988 N N . ALA A 1 133 ? -27.832 -19.783 44.717 1.00 41.69 133 ALA A N 1
ATOM 989 C CA . ALA A 1 133 ? -26.715 -20.250 43.902 1.00 41.69 133 ALA A CA 1
ATOM 990 C C . ALA A 1 133 ? -25.728 -19.109 43.612 1.00 41.69 133 ALA A C 1
ATOM 992 O O . ALA A 1 133 ? -25.794 -18.503 42.549 1.00 41.69 133 ALA A O 1
ATOM 993 N N . ALA A 1 134 ? -24.849 -18.815 44.583 1.00 37.56 134 ALA A N 1
ATOM 994 C CA . ALA A 1 134 ? -23.456 -18.352 44.406 1.00 37.56 134 ALA A CA 1
ATOM 995 C C . ALA A 1 134 ? -22.876 -17.789 45.726 1.00 37.56 134 ALA A C 1
ATOM 997 O O . ALA A 1 134 ? -22.454 -16.638 45.783 1.00 37.56 134 ALA A O 1
ATOM 998 N N . CYS A 1 135 ? -22.844 -18.580 46.805 1.00 36.09 135 CYS A N 1
ATOM 999 C CA . CYS A 1 135 ? -22.079 -18.227 48.017 1.00 36.09 135 CYS A CA 1
ATOM 1000 C C . CYS A 1 135 ? -20.869 -19.150 48.257 1.00 36.09 135 CYS A C 1
ATOM 1002 O O . CYS A 1 135 ? -20.288 -19.133 49.337 1.00 36.09 135 CYS A O 1
ATOM 1004 N N . GLU A 1 136 ? -20.448 -19.925 47.255 1.00 36.81 136 GLU A N 1
ATOM 1005 C CA . GLU A 1 136 ? -19.221 -20.730 47.304 1.00 36.81 136 GLU A CA 1
ATOM 1006 C C . GLU A 1 136 ? -18.203 -20.211 46.287 1.00 36.81 136 GLU A C 1
ATOM 1008 O O . GLU A 1 136 ? -18.063 -20.756 45.199 1.00 36.81 136 GLU A O 1
ATOM 1013 N N . ALA A 1 137 ? -17.528 -19.115 46.642 1.00 36.16 137 ALA A N 1
ATOM 1014 C CA . ALA A 1 137 ? -16.160 -18.790 46.222 1.00 36.16 137 ALA A CA 1
ATOM 1015 C C . ALA A 1 137 ? -15.772 -17.406 46.767 1.00 36.16 137 ALA A C 1
ATOM 1017 O O . ALA A 1 137 ? -15.920 -16.414 46.070 1.00 36.16 137 ALA A O 1
ATOM 1018 N N . GLY A 1 138 ? -15.290 -17.326 48.012 1.00 37.75 138 GLY A N 1
ATOM 1019 C CA . GLY A 1 138 ? -14.384 -16.263 48.493 1.00 37.75 138 GLY A CA 1
ATOM 1020 C C . GLY A 1 138 ? -14.811 -14.785 48.434 1.00 37.75 138 GLY A C 1
ATOM 1021 O O . GLY A 1 138 ? -14.040 -13.946 48.892 1.00 37.75 138 GLY A O 1
ATOM 1022 N N . PHE A 1 139 ? -15.987 -14.435 47.914 1.00 37.59 139 PHE A N 1
ATOM 1023 C CA . PHE A 1 139 ? -16.479 -13.060 47.895 1.00 37.59 139 PHE A CA 1
ATOM 1024 C C . PHE A 1 139 ? -17.273 -12.766 49.175 1.00 37.59 139 PHE A C 1
ATOM 1026 O O . PHE A 1 139 ? -18.075 -13.606 49.595 1.00 37.59 139 PHE A O 1
ATOM 1033 N N . PRO A 1 140 ? -17.062 -11.601 49.822 1.00 41.28 140 PRO A N 1
ATOM 1034 C CA . PRO A 1 140 ? -17.879 -11.195 50.958 1.00 41.28 140 PRO A CA 1
ATOM 1035 C C . PRO A 1 140 ? -19.352 -11.190 50.535 1.00 41.28 140 PRO A C 1
ATOM 1037 O O . PRO A 1 140 ? -19.683 -10.795 49.415 1.00 41.28 140 PRO A O 1
ATOM 1040 N N . SER A 1 141 ? -20.225 -11.681 51.418 1.00 45.78 141 SER A N 1
ATOM 1041 C CA . SER A 1 141 ? -21.666 -11.753 51.178 1.00 45.78 141 SER A CA 1
ATOM 1042 C C . SER A 1 141 ? -22.206 -10.404 50.698 1.00 45.78 141 SER A C 1
ATOM 1044 O O . SER A 1 141 ? -21.694 -9.346 51.060 1.00 45.78 141 SER A O 1
ATOM 1046 N N . ARG A 1 142 ? -23.275 -10.425 49.895 1.00 48.25 142 ARG A N 1
ATOM 1047 C CA . ARG A 1 142 ? -23.948 -9.222 49.370 1.00 48.25 142 ARG A CA 1
ATOM 1048 C C . ARG A 1 142 ? -24.345 -8.211 50.462 1.00 48.25 142 ARG A C 1
ATOM 1050 O O . ARG A 1 142 ? -24.512 -7.039 50.157 1.00 48.25 142 ARG A O 1
ATOM 1057 N N . ASP A 1 143 ? -24.449 -8.671 51.709 1.00 47.59 143 ASP 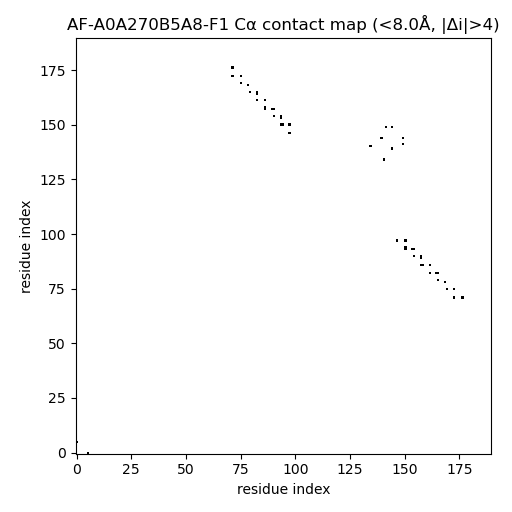A N 1
ATOM 1058 C CA . ASP A 1 143 ? -24.746 -7.868 52.900 1.00 47.59 143 ASP A CA 1
ATOM 1059 C C . ASP A 1 143 ? -23.509 -7.185 53.526 1.00 47.59 143 ASP A C 1
ATOM 1061 O O . ASP A 1 143 ? -23.657 -6.298 54.361 1.00 47.59 143 ASP A O 1
ATOM 1065 N N . ALA A 1 144 ? -22.291 -7.596 53.156 1.00 46.91 144 ALA A N 1
ATOM 1066 C CA . ALA A 1 144 ? -21.028 -7.087 53.700 1.00 46.91 144 ALA A CA 1
ATOM 1067 C C . ALA A 1 144 ? -20.393 -5.968 52.850 1.00 46.91 144 ALA A C 1
ATOM 1069 O O . ALA A 1 144 ? -19.557 -5.221 53.355 1.00 46.91 144 ALA A O 1
ATOM 1070 N N . LEU A 1 145 ? -20.797 -5.825 51.585 1.00 55.66 145 LEU A N 1
ATOM 1071 C CA . LEU A 1 145 ? -20.494 -4.657 50.756 1.00 55.66 145 LEU A CA 1
ATOM 1072 C C . LEU A 1 145 ? -21.664 -3.684 50.873 1.00 55.66 145 LEU A C 1
ATOM 1074 O O . LEU A 1 145 ? -22.799 -4.044 50.558 1.00 55.66 145 LEU A O 1
ATOM 1078 N N . GLY A 1 146 ? -21.409 -2.447 51.301 1.00 64.44 146 GLY A N 1
ATOM 1079 C CA . GLY A 1 146 ? -22.437 -1.412 51.225 1.00 64.44 146 GLY A CA 1
ATOM 1080 C C . GLY A 1 146 ? -22.954 -1.299 49.787 1.00 64.44 146 GLY A C 1
ATOM 1081 O O . GLY A 1 146 ? -22.210 -1.524 48.832 1.00 64.44 146 GLY A O 1
ATOM 1082 N N . THR A 1 147 ? -24.222 -0.931 49.596 1.00 67.25 147 THR A N 1
ATOM 1083 C CA . THR A 1 147 ? -24.842 -0.818 48.260 1.00 67.25 147 THR A CA 1
ATOM 1084 C C . THR A 1 147 ? -24.027 0.069 47.303 1.00 67.25 147 THR A C 1
ATOM 1086 O O . THR A 1 147 ? -24.035 -0.155 46.094 1.00 67.25 147 THR A O 1
ATOM 1089 N N . GLY A 1 148 ? -23.287 1.044 47.848 1.00 71.12 148 GLY A N 1
ATOM 1090 C CA . GLY A 1 148 ? -22.324 1.869 47.115 1.00 71.12 148 GLY A CA 1
ATOM 1091 C C . GLY A 1 148 ? -21.074 1.112 46.653 1.00 71.12 148 GLY A C 1
ATOM 1092 O O . GLY A 1 148 ? -20.699 1.234 45.492 1.00 71.12 148 GLY A O 1
ATOM 1093 N N . ASP A 1 149 ? -20.473 0.276 47.501 1.00 73.94 149 ASP A N 1
ATOM 1094 C CA . ASP A 1 149 ? -19.286 -0.512 47.138 1.00 73.94 149 ASP A CA 1
ATOM 1095 C C . ASP A 1 149 ? -19.621 -1.577 46.085 1.00 73.94 149 ASP A C 1
ATOM 1097 O O . ASP A 1 149 ? -18.851 -1.806 45.154 1.00 73.94 149 ASP A O 1
ATOM 1101 N N . ALA A 1 150 ? -20.810 -2.184 46.175 1.00 74.56 150 ALA A N 1
ATOM 1102 C CA . ALA A 1 150 ? -21.306 -3.115 45.162 1.00 74.56 150 ALA A CA 1
ATOM 1103 C C . ALA A 1 150 ? -21.538 -2.430 43.799 1.00 74.56 150 ALA A C 1
ATOM 1105 O O . ALA A 1 150 ? -21.261 -3.023 42.751 1.00 74.56 150 ALA A O 1
ATOM 1106 N N . LEU A 1 151 ? -22.010 -1.175 43.795 1.00 78.00 151 LEU A N 1
ATOM 1107 C CA . LEU A 1 151 ? -22.133 -0.375 42.574 1.00 78.00 151 LEU A CA 1
ATOM 1108 C C . LEU A 1 151 ? -20.753 -0.049 41.992 1.00 78.00 151 LEU A C 1
ATOM 1110 O O . LEU A 1 151 ? -20.545 -0.278 40.805 1.00 78.00 151 LEU A O 1
ATOM 1114 N N . ILE A 1 152 ? -19.805 0.404 42.817 1.00 81.12 152 ILE A N 1
ATOM 1115 C CA . ILE A 1 152 ? -18.432 0.705 42.380 1.00 81.12 152 ILE A CA 1
ATOM 1116 C C . ILE A 1 152 ? -17.771 -0.541 41.779 1.00 81.12 152 ILE A C 1
ATOM 1118 O O . ILE A 1 152 ? -17.206 -0.465 40.690 1.00 81.12 152 ILE A O 1
ATOM 1122 N N . ALA A 1 153 ? -17.893 -1.702 42.427 1.00 83.06 153 ALA A N 1
ATOM 1123 C CA . ALA A 1 153 ? -17.362 -2.960 41.904 1.00 83.06 153 ALA A CA 1
ATOM 1124 C C . ALA A 1 153 ? -18.010 -3.354 40.563 1.00 83.06 153 ALA A C 1
ATOM 1126 O O . ALA A 1 153 ? -17.325 -3.824 39.655 1.00 83.06 153 ALA A O 1
ATOM 1127 N N . THR A 1 154 ? -19.317 -3.116 40.405 1.00 82.06 154 THR A N 1
ATOM 1128 C CA . THR A 1 154 ? -20.031 -3.365 39.142 1.00 82.06 154 THR A CA 1
ATOM 1129 C C . THR A 1 154 ? -19.564 -2.414 38.037 1.00 82.06 154 THR A C 1
ATOM 1131 O O . THR A 1 154 ? -19.319 -2.857 36.918 1.00 82.06 154 THR A O 1
ATOM 1134 N N . GLU A 1 155 ? -19.394 -1.123 38.336 1.00 81.44 155 GLU A N 1
ATOM 1135 C CA . GLU A 1 155 ? -18.862 -0.145 37.381 1.00 81.44 155 GLU A CA 1
ATOM 1136 C C . GLU A 1 155 ? -17.425 -0.496 36.966 1.00 81.44 155 GLU A C 1
ATOM 1138 O O . GLU A 1 155 ? -17.112 -0.463 35.777 1.00 81.44 155 GLU A O 1
ATOM 1143 N N . GLN A 1 156 ? -16.572 -0.911 37.908 1.00 90.25 156 GLN A N 1
ATOM 1144 C CA . GLN A 1 156 ? -15.209 -1.362 37.609 1.00 90.25 156 GLN A CA 1
ATOM 1145 C C . GLN A 1 156 ? -15.187 -2.634 36.754 1.00 90.25 156 GLN A C 1
ATOM 1147 O O . GLN A 1 156 ? -14.402 -2.721 35.810 1.00 90.25 156 GLN A O 1
ATOM 1152 N N . ALA A 1 157 ? -16.062 -3.604 37.032 1.00 87.81 157 ALA A N 1
ATOM 1153 C CA . ALA A 1 157 ? -16.181 -4.809 36.217 1.00 87.81 157 ALA A CA 1
ATOM 1154 C C . ALA A 1 157 ? -16.626 -4.483 34.780 1.00 87.81 157 ALA A C 1
ATOM 1156 O O . ALA A 1 157 ? -16.063 -5.026 33.831 1.00 87.81 157 ALA A O 1
ATOM 1157 N N . ILE A 1 158 ? -17.581 -3.558 34.609 1.00 84.50 158 ILE A N 1
ATOM 1158 C CA . ILE A 1 158 ? -18.014 -3.079 33.286 1.00 84.50 158 ILE A CA 1
ATOM 1159 C C . ILE A 1 158 ? -16.862 -2.371 32.560 1.00 84.50 158 ILE A C 1
ATOM 1161 O O . ILE A 1 158 ? -16.647 -2.630 31.379 1.00 84.50 158 ILE A O 1
ATOM 1165 N N . GLN A 1 159 ? -16.091 -1.520 33.247 1.00 86.50 159 GLN A N 1
ATOM 1166 C CA . GLN A 1 159 ? -14.926 -0.847 32.657 1.00 86.50 159 GLN A CA 1
ATOM 1167 C C . GLN A 1 159 ? -13.860 -1.840 32.174 1.00 86.50 159 GLN A C 1
ATOM 1169 O O . GLN A 1 159 ? -13.323 -1.676 31.080 1.00 86.50 159 GLN A O 1
ATOM 1174 N N . LEU A 1 160 ? -13.558 -2.874 32.967 1.00 92.06 160 LEU A N 1
ATOM 1175 C CA . LEU A 1 160 ? -12.583 -3.904 32.594 1.00 92.06 160 LEU A CA 1
ATOM 1176 C C . LEU A 1 160 ? -13.054 -4.739 31.399 1.00 92.06 160 LEU A C 1
ATOM 1178 O O . LEU A 1 160 ? -12.271 -4.984 30.483 1.00 92.06 160 LEU A O 1
ATOM 1182 N N . ASP A 1 161 ? -14.321 -5.148 31.390 1.00 86.56 161 ASP A N 1
ATOM 1183 C CA . ASP A 1 161 ? -14.918 -5.906 30.287 1.00 86.56 161 ASP A CA 1
ATOM 1184 C C . ASP A 1 161 ? -14.914 -5.096 28.980 1.00 86.56 161 ASP A C 1
ATOM 1186 O O . ASP A 1 161 ? -14.526 -5.597 27.924 1.00 86.56 161 ASP A O 1
ATOM 1190 N N . GLU A 1 162 ? -15.243 -3.803 29.049 1.00 85.75 162 GLU A N 1
ATOM 1191 C CA . GLU A 1 162 ? -15.194 -2.938 27.871 1.00 85.75 162 GLU A CA 1
ATOM 1192 C C . GLU A 1 162 ? -13.763 -2.713 27.369 1.00 85.75 162 GLU A C 1
ATOM 1194 O O . GLU A 1 162 ? -13.519 -2.726 26.162 1.00 85.75 162 GLU A O 1
ATOM 1199 N N . LEU A 1 163 ? -12.791 -2.572 28.276 1.00 90.00 163 LEU A N 1
ATOM 1200 C CA . LEU A 1 163 ? -11.383 -2.470 27.898 1.00 90.00 163 LEU A CA 1
ATOM 1201 C C . LEU A 1 163 ? -10.918 -3.732 27.155 1.00 90.00 163 LEU A C 1
ATOM 1203 O O . LEU A 1 163 ? -10.237 -3.627 26.134 1.00 90.00 163 LEU A O 1
ATOM 1207 N N . ILE A 1 164 ? -11.317 -4.919 27.624 1.00 90.75 164 ILE A N 1
ATOM 1208 C CA . ILE A 1 164 ? -11.031 -6.193 26.950 1.00 90.75 164 ILE A CA 1
ATOM 1209 C C . ILE A 1 164 ? -11.673 -6.218 25.558 1.00 90.75 164 ILE A C 1
ATOM 1211 O O . ILE A 1 164 ? -10.998 -6.553 24.580 1.00 90.75 164 ILE A O 1
ATOM 1215 N N . ASN A 1 165 ? -12.941 -5.815 25.444 1.00 85.94 165 ASN A N 1
ATOM 1216 C CA . ASN A 1 165 ? -13.650 -5.757 24.16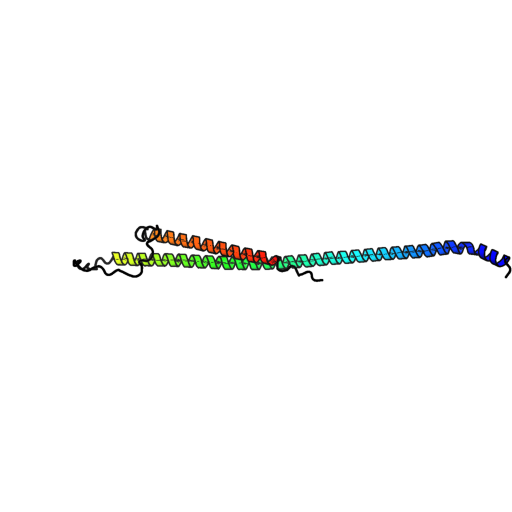5 1.00 85.94 165 ASN A CA 1
ATOM 1217 C C . ASN A 1 165 ? -12.984 -4.795 23.177 1.00 85.94 165 ASN A C 1
ATOM 1219 O O . ASN A 1 165 ? -12.807 -5.142 22.004 1.00 85.94 165 ASN A O 1
ATOM 1223 N N . TRP A 1 166 ? -12.556 -3.623 23.648 1.00 90.69 166 TRP A N 1
ATOM 1224 C CA . TRP A 1 166 ? -11.825 -2.651 22.845 1.00 90.69 166 TRP A CA 1
ATOM 1225 C C . TRP A 1 166 ? -10.482 -3.201 22.365 1.00 90.69 166 TRP A C 1
ATOM 1227 O O . TRP A 1 166 ? -10.205 -3.154 21.166 1.00 90.69 166 TRP A O 1
ATOM 1237 N N . VAL A 1 167 ? -9.678 -3.809 23.245 1.00 92.19 167 VAL A N 1
ATOM 1238 C CA . VAL A 1 167 ? -8.399 -4.429 22.852 1.00 92.19 167 VAL A CA 1
ATOM 1239 C C . VAL A 1 167 ? -8.623 -5.542 21.822 1.00 92.19 167 VAL A C 1
ATOM 1241 O O . VAL A 1 167 ? -7.931 -5.588 20.803 1.00 92.19 167 VAL A O 1
ATOM 1244 N N . ALA A 1 168 ? -9.619 -6.407 22.029 1.00 91.38 168 ALA A N 1
ATOM 1245 C CA . ALA A 1 168 ? -9.950 -7.479 21.090 1.00 91.38 168 ALA A CA 1
ATOM 1246 C C . ALA A 1 168 ? -10.425 -6.941 19.727 1.00 91.38 168 ALA A C 1
ATOM 1248 O O . ALA A 1 168 ? -10.116 -7.518 18.681 1.00 91.38 168 ALA A O 1
ATOM 1249 N N . ALA A 1 169 ? -11.166 -5.830 19.712 1.00 85.62 169 ALA A N 1
ATOM 1250 C CA . ALA A 1 169 ? -11.571 -5.159 18.482 1.00 85.62 169 ALA A CA 1
ATOM 1251 C C . ALA A 1 169 ? -10.370 -4.564 17.731 1.00 85.62 169 ALA A C 1
ATOM 1253 O O . ALA A 1 169 ? -10.245 -4.776 16.524 1.00 85.62 169 ALA A O 1
ATOM 1254 N N . GLN A 1 170 ? -9.442 -3.909 18.436 1.00 84.44 170 GLN A N 1
ATOM 1255 C CA . GLN A 1 170 ? -8.214 -3.379 17.833 1.00 84.44 170 GLN A CA 1
ATOM 1256 C C . GLN A 1 170 ? -7.345 -4.488 17.225 1.00 84.44 170 GLN A C 1
ATOM 1258 O O . GLN A 1 170 ? -6.837 -4.331 16.116 1.00 84.44 170 GLN A O 1
ATOM 1263 N N . GLN A 1 171 ? -7.229 -5.641 17.892 1.00 91.12 171 GLN A N 1
ATOM 1264 C CA . GLN A 1 171 ? -6.505 -6.798 17.350 1.00 91.12 171 GLN A CA 1
ATOM 1265 C C . GLN A 1 171 ? -7.128 -7.321 16.051 1.00 91.12 171 GLN A C 1
ATOM 1267 O O . GLN A 1 171 ? -6.403 -7.612 15.100 1.00 91.12 171 GLN A O 1
ATOM 1272 N N . ARG A 1 172 ? -8.463 -7.401 15.977 1.00 88.69 172 ARG A N 1
ATOM 1273 C CA . ARG A 1 172 ? -9.174 -7.811 14.754 1.00 88.69 172 ARG A CA 1
ATOM 1274 C C . ARG A 1 172 ? -8.933 -6.842 13.600 1.00 88.69 172 ARG A C 1
ATOM 1276 O O . ARG A 1 172 ? -8.670 -7.285 12.486 1.00 88.69 172 ARG A O 1
ATOM 1283 N N . ILE A 1 173 ? -8.985 -5.538 13.872 1.00 84.88 173 ILE A N 1
ATOM 1284 C CA . ILE A 1 173 ? -8.700 -4.508 12.866 1.00 84.88 173 ILE A CA 1
ATOM 1285 C C . ILE A 1 173 ? -7.252 -4.635 12.387 1.00 84.88 173 ILE A C 1
ATOM 1287 O O . ILE A 1 173 ? -7.016 -4.673 11.185 1.00 84.88 173 ILE A O 1
ATOM 1291 N N . TRP A 1 174 ? -6.292 -4.792 13.301 1.00 85.25 174 TRP A N 1
ATOM 1292 C CA . TRP A 1 174 ? -4.885 -4.950 12.935 1.00 85.25 174 TRP A CA 1
ATOM 1293 C C . TRP A 1 174 ? -4.631 -6.206 12.090 1.00 85.25 174 TRP A C 1
ATOM 1295 O O . TRP A 1 174 ? -3.934 -6.130 11.077 1.00 85.25 174 TRP A O 1
ATOM 1305 N N . ALA A 1 175 ? -5.228 -7.342 12.459 1.00 85.75 175 ALA A N 1
ATOM 1306 C CA . ALA A 1 175 ? -5.138 -8.576 11.683 1.00 85.75 175 ALA A CA 1
ATOM 1307 C C . ALA A 1 175 ? -5.712 -8.399 10.264 1.00 85.75 175 ALA A C 1
ATOM 1309 O O . ALA A 1 175 ? -5.075 -8.802 9.291 1.00 85.75 175 ALA A O 1
ATOM 1310 N N . ALA A 1 176 ? -6.861 -7.727 10.135 1.00 82.25 176 ALA A N 1
ATOM 1311 C CA . ALA A 1 176 ? -7.472 -7.426 8.841 1.00 82.25 176 ALA A CA 1
ATOM 1312 C C . ALA A 1 176 ? -6.603 -6.485 7.982 1.00 82.25 176 ALA A C 1
ATOM 1314 O O . ALA A 1 176 ? -6.448 -6.705 6.778 1.00 82.25 176 ALA A O 1
ATOM 1315 N N . THR A 1 177 ? -5.972 -5.472 8.589 1.00 78.81 177 THR A N 1
ATOM 1316 C CA . THR A 1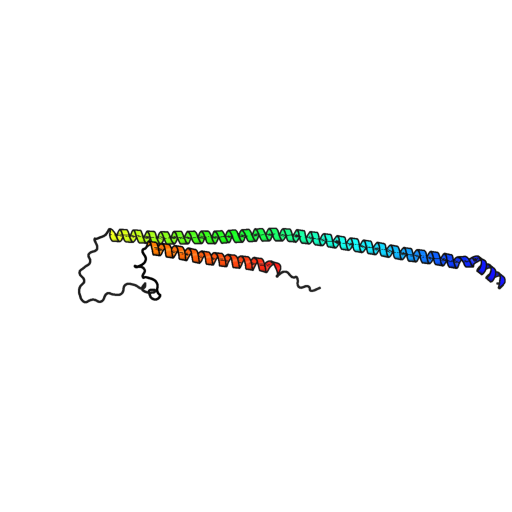 177 ? -5.042 -4.574 7.886 1.00 78.81 177 THR A CA 1
ATOM 1317 C C . THR A 1 177 ? -3.778 -5.311 7.421 1.00 78.81 177 THR A C 1
ATOM 1319 O O . THR A 1 177 ? -3.294 -5.051 6.321 1.00 78.81 177 THR A O 1
ATOM 1322 N N . GLN A 1 178 ? -3.254 -6.263 8.204 1.00 74.38 178 GLN A N 1
ATOM 1323 C CA . GLN A 1 178 ? -2.047 -7.026 7.848 1.00 74.38 178 GLN A CA 1
ATOM 1324 C C . GLN A 1 178 ? -2.260 -8.099 6.771 1.00 74.38 178 GLN A C 1
ATOM 1326 O O . GLN A 1 178 ? -1.302 -8.460 6.095 1.00 74.38 178 GLN A O 1
ATOM 1331 N N . GLN A 1 179 ? -3.476 -8.617 6.583 1.00 63.22 179 GLN A N 1
ATOM 1332 C CA . GLN A 1 179 ? -3.751 -9.633 5.554 1.00 63.22 179 GLN A CA 1
ATOM 1333 C C . GLN A 1 179 ? -3.876 -9.050 4.134 1.00 63.22 179 GLN A C 1
ATOM 1335 O O . GLN A 1 179 ? -3.687 -9.766 3.151 1.00 63.22 179 GLN A O 1
ATOM 1340 N N . SER A 1 180 ? -4.123 -7.744 4.002 1.00 57.41 180 SER A N 1
ATOM 1341 C CA . SER A 1 180 ? -4.332 -7.080 2.703 1.00 57.41 180 SER A CA 1
ATOM 1342 C C . SER A 1 180 ? -3.121 -7.045 1.741 1.00 57.41 180 SER A C 1
ATOM 1344 O O . SER A 1 180 ? -3.356 -7.062 0.534 1.00 57.41 180 SER A O 1
ATOM 1346 N N . PRO A 1 181 ? -1.841 -7.022 2.177 1.00 55.78 181 PRO A N 1
ATOM 1347 C CA . PRO A 1 181 ? -0.698 -7.024 1.255 1.00 55.78 181 PRO A CA 1
ATOM 1348 C C . PRO A 1 181 ? -0.294 -8.415 0.739 1.00 55.78 181 PRO A C 1
ATOM 1350 O O . PRO A 1 181 ? 0.316 -8.508 -0.318 1.00 55.78 181 PRO A O 1
ATOM 1353 N N . GLN A 1 182 ? -0.599 -9.492 1.474 1.00 50.38 182 GLN A N 1
ATOM 1354 C CA . GLN A 1 182 ? -0.063 -10.839 1.198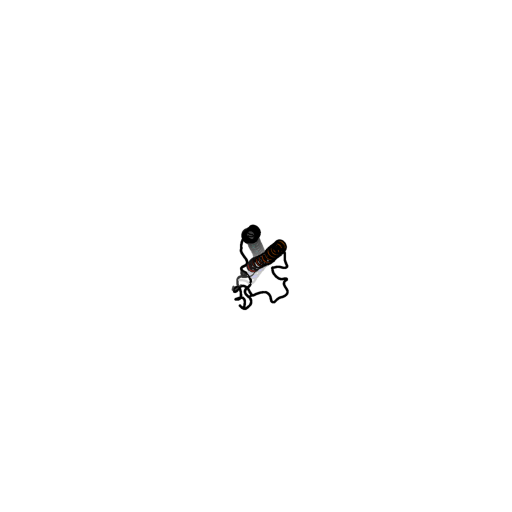 1.00 50.38 182 GLN A CA 1
ATOM 1355 C C . GLN A 1 182 ? -0.952 -11.675 0.266 1.00 50.38 182 GLN A C 1
ATOM 1357 O O . GLN A 1 182 ? -0.476 -12.602 -0.376 1.00 50.38 182 GLN A O 1
ATOM 1362 N N . GLN A 1 183 ? -2.240 -11.348 0.134 1.00 50.75 183 GLN A N 1
ATOM 1363 C CA . GLN A 1 183 ? -3.177 -12.150 -0.667 1.00 50.75 183 GLN A CA 1
ATOM 1364 C C . GLN A 1 183 ? -3.188 -11.787 -2.165 1.00 50.75 183 GLN A C 1
ATOM 1366 O O . GLN A 1 183 ? -4.047 -12.245 -2.917 1.00 50.75 183 GLN A O 1
ATOM 1371 N N . LYS A 1 184 ? -2.240 -10.954 -2.609 1.00 49.88 184 LYS A N 1
ATOM 1372 C CA . LYS A 1 184 ? -2.109 -10.519 -4.003 1.00 49.88 184 LYS A CA 1
ATOM 1373 C C . LYS A 1 184 ? -0.659 -10.578 -4.486 1.00 49.88 184 LYS A C 1
ATOM 1375 O O . LYS A 1 184 ? -0.218 -9.683 -5.198 1.00 49.88 184 LYS A O 1
ATOM 1380 N N . GLU A 1 185 ? 0.080 -11.624 -4.125 1.00 50.28 185 GLU A N 1
ATOM 1381 C CA . GLU A 1 185 ? 1.097 -12.115 -5.055 1.00 50.28 185 GLU A CA 1
ATOM 1382 C C . GLU A 1 185 ? 0.339 -12.858 -6.163 1.00 50.28 185 GLU A C 1
ATOM 1384 O O . GLU A 1 185 ? -0.280 -13.889 -5.886 1.00 50.28 185 GLU A O 1
ATOM 1389 N N . PRO A 1 186 ? 0.263 -12.318 -7.395 1.00 57.25 186 PRO A N 1
ATOM 1390 C CA . PRO A 1 186 ? -0.189 -13.123 -8.511 1.00 57.25 186 PRO A CA 1
ATOM 1391 C C . PRO A 1 186 ? 0.775 -14.300 -8.602 1.00 57.25 186 PRO A C 1
ATOM 1393 O O . PRO A 1 186 ? 1.985 -14.100 -8.708 1.00 57.25 186 PRO A O 1
ATOM 1396 N N . ASN A 1 187 ? 0.223 -15.508 -8.505 1.00 53.72 187 ASN A N 1
ATOM 1397 C CA . ASN A 1 187 ? 0.900 -16.736 -8.879 1.00 53.72 187 ASN A CA 1
ATOM 1398 C C . ASN A 1 187 ? 1.565 -16.460 -10.233 1.00 53.72 187 ASN A C 1
ATOM 1400 O O . ASN A 1 187 ? 0.867 -16.210 -11.217 1.00 53.72 187 ASN A O 1
ATOM 1404 N N . GLY A 1 188 ? 2.892 -16.340 -10.225 1.00 49.84 188 GLY A N 1
ATOM 1405 C CA . GLY A 1 188 ? 3.699 -16.056 -11.402 1.00 49.84 188 GLY A CA 1
ATOM 1406 C C . GLY A 1 188 ? 3.747 -17.296 -12.276 1.00 49.84 188 GLY A C 1
ATOM 1407 O O . GLY A 1 188 ? 4.777 -17.953 -12.349 1.00 49.84 188 GLY A O 1
ATOM 1408 N N . ASP A 1 189 ? 2.609 -17.625 -12.875 1.00 58.06 189 ASP A N 1
ATOM 1409 C CA . ASP A 1 189 ? 2.511 -18.498 -14.027 1.00 58.06 189 ASP A CA 1
ATOM 1410 C C . ASP A 1 189 ? 2.511 -17.578 -15.252 1.00 58.06 189 ASP A C 1
ATOM 1412 O O . ASP A 1 189 ? 1.465 -17.036 -15.605 1.00 58.06 189 ASP A O 1
ATOM 1416 N N . GLU A 1 190 ? 3.703 -17.320 -15.800 1.00 44.28 190 GLU A N 1
ATOM 1417 C CA . GLU A 1 190 ? 4.018 -17.189 -17.241 1.00 44.28 190 GLU A CA 1
ATOM 1418 C C . GLU A 1 190 ? 5.501 -16.843 -17.464 1.00 44.28 190 GLU A C 1
ATOM 1420 O O . GLU A 1 190 ? 5.974 -15.794 -16.967 1.00 44.28 190 GLU A O 1
#

Mean predicted aligned error: 16.21 Å

Foldseek 3Di:
DDPVVVVVVCVVCVVVVVVVVVVVVVVVVVVVVVVVVVVVVVVVVVVVVVVVVVVVVVVVVVVVVVVVVVVLVVLLVVVVVVLVVVLVVQLVVLVVVLVVVVVVVVVVVVCPPDDPDPDDPDDDDDDDDDPPPDPPDDDDPPVVQDSVNVSVVSNVVSVVVSVVVSVVSVVVSVVVVVVVPPVPPPPPDD

Radius of gyration: 48.46 Å; Cα contacts (8 Å, |Δi|>4): 26; chains: 1; bounding box: 98×32×145 Å